Protein AF-A0A4Q5XBB9-F1 (afdb_monomer)

Radius of gyration: 24.34 Å; Cα contacts (8 Å, |Δi|>4): 345; chains: 1; bounding box: 49×53×83 Å

pLDDT: mean 76.04, std 24.89, range [29.22, 98.56]

Structure (mmCIF, N/CA/C/O backbone):
data_AF-A0A4Q5XBB9-F1
#
_entry.id   AF-A0A4Q5XBB9-F1
#
loop_
_atom_site.group_PDB
_atom_site.id
_atom_site.type_symbol
_atom_site.label_atom_id
_atom_site.label_alt_id
_atom_site.label_comp_id
_atom_site.label_asym_id
_atom_site.label_entity_id
_atom_site.label_seq_id
_atom_site.pdbx_PDB_ins_code
_atom_site.Cartn_x
_atom_site.Cartn_y
_atom_site.Cartn_z
_atom_site.occupancy
_atom_site.B_iso_or_equiv
_atom_site.auth_seq_id
_atom_site.auth_comp_id
_atom_site.auth_asym_id
_atom_site.auth_atom_id
_atom_site.pdbx_PDB_model_num
ATOM 1 N N . MET A 1 1 ? -7.269 12.226 8.457 1.00 96.19 1 MET A N 1
ATOM 2 C CA . MET A 1 1 ? -5.810 12.152 8.236 1.00 96.19 1 MET A CA 1
ATOM 3 C C . MET A 1 1 ? -5.435 10.730 7.855 1.00 96.19 1 MET A C 1
ATOM 5 O O . MET A 1 1 ? -6.040 9.810 8.396 1.00 96.19 1 MET A O 1
ATOM 9 N N . ILE A 1 2 ? -4.508 10.554 6.920 1.00 96.94 2 ILE A N 1
ATOM 10 C CA . ILE A 1 2 ? -4.026 9.258 6.429 1.00 96.94 2 ILE A CA 1
ATOM 11 C C . ILE A 1 2 ? -2.555 9.124 6.816 1.00 96.94 2 ILE A C 1
ATOM 13 O O . ILE A 1 2 ? -1.775 10.044 6.578 1.00 96.94 2 ILE A O 1
ATOM 17 N N . LEU A 1 3 ? -2.181 7.986 7.392 1.00 96.69 3 LEU A N 1
ATOM 18 C CA . LEU A 1 3 ? -0.783 7.649 7.631 1.00 96.69 3 LEU A CA 1
ATOM 19 C C . LEU A 1 3 ? -0.225 6.935 6.399 1.00 96.69 3 LEU A C 1
ATOM 21 O O . LEU A 1 3 ? -0.710 5.861 6.058 1.00 96.69 3 LEU A O 1
ATOM 25 N N . LEU A 1 4 ? 0.782 7.500 5.744 1.00 95.31 4 LEU A N 1
ATOM 26 C CA . LEU A 1 4 ? 1.492 6.864 4.638 1.00 95.31 4 LEU A CA 1
ATOM 27 C C . LEU A 1 4 ? 2.784 6.243 5.167 1.00 95.31 4 LEU A C 1
ATOM 29 O O . LEU A 1 4 ? 3.626 6.940 5.721 1.00 95.31 4 LEU A O 1
ATOM 33 N N . THR A 1 5 ? 2.955 4.935 4.994 1.00 91.50 5 THR A N 1
ATOM 34 C CA . THR A 1 5 ? 4.189 4.236 5.367 1.00 91.50 5 THR A CA 1
ATOM 35 C C . THR A 1 5 ? 4.913 3.824 4.090 1.00 91.50 5 THR A C 1
ATOM 37 O O . THR A 1 5 ? 4.856 2.666 3.667 1.00 91.50 5 THR A O 1
ATOM 40 N N . SER A 1 6 ? 5.545 4.797 3.442 1.00 82.50 6 SER A N 1
ATOM 41 C CA . SER A 1 6 ? 6.407 4.568 2.286 1.00 82.50 6 SER A CA 1
ATOM 42 C C . SER A 1 6 ? 7.796 5.104 2.572 1.00 82.50 6 SER A C 1
ATOM 44 O O . SER A 1 6 ? 7.946 6.117 3.240 1.00 82.50 6 SER A O 1
ATOM 46 N N . THR A 1 7 ? 8.816 4.399 2.084 1.00 77.25 7 THR A N 1
ATOM 47 C CA . THR A 1 7 ? 10.204 4.895 2.110 1.00 77.25 7 THR A CA 1
ATOM 48 C C . THR A 1 7 ? 10.796 5.012 0.701 1.00 77.25 7 THR A C 1
ATOM 50 O O . THR A 1 7 ? 11.994 5.232 0.523 1.00 77.25 7 THR A O 1
ATOM 53 N N . GLY A 1 8 ? 9.959 4.838 -0.329 1.00 77.38 8 GLY A N 1
ATOM 54 C CA . GLY A 1 8 ? 10.349 4.898 -1.733 1.00 77.38 8 GLY A CA 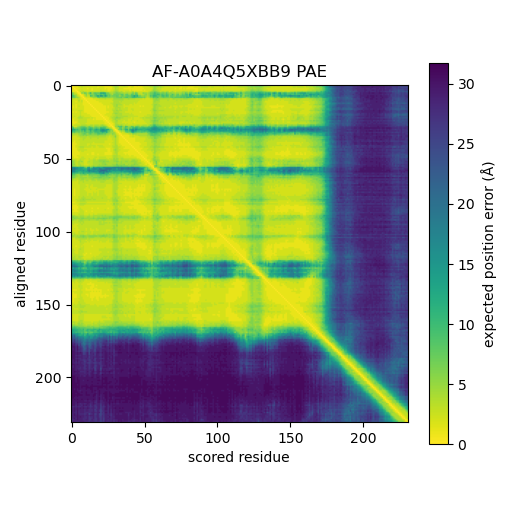1
ATOM 55 C C . GLY A 1 8 ? 10.135 6.280 -2.332 1.00 77.38 8 GLY A C 1
ATOM 56 O O . GLY A 1 8 ? 9.001 6.732 -2.409 1.00 77.38 8 GLY A O 1
ATOM 57 N N . ARG A 1 9 ? 11.189 6.922 -2.852 1.00 81.50 9 ARG A N 1
ATOM 58 C CA . ARG A 1 9 ? 11.126 8.312 -3.349 1.00 81.50 9 ARG A CA 1
ATOM 59 C C . ARG A 1 9 ? 10.009 8.569 -4.369 1.00 81.50 9 ARG A C 1
ATOM 61 O O . ARG A 1 9 ? 9.352 9.599 -4.287 1.00 81.50 9 ARG A O 1
ATOM 68 N N . HIS A 1 10 ? 9.830 7.686 -5.352 1.00 88.56 10 HIS A N 1
ATOM 69 C CA . HIS A 1 10 ? 8.831 7.879 -6.413 1.00 88.56 10 HIS A CA 1
ATOM 70 C C . HIS A 1 10 ? 7.425 7.517 -5.936 1.00 88.56 10 HIS A C 1
ATOM 72 O O . HIS A 1 10 ? 6.492 8.288 -6.132 1.00 88.56 10 HIS A O 1
ATOM 78 N N . LEU A 1 11 ? 7.297 6.376 -5.260 1.00 89.75 11 LEU A N 1
ATOM 79 C CA . LEU A 1 11 ? 6.030 5.871 -4.749 1.00 89.75 11 LEU A CA 1
ATOM 80 C C . LEU A 1 11 ? 5.440 6.765 -3.652 1.00 89.75 11 LEU A C 1
ATOM 82 O O . LEU A 1 11 ? 4.267 7.115 -3.708 1.00 89.75 11 LEU A O 1
ATOM 86 N N . GLU A 1 12 ? 6.257 7.148 -2.668 1.00 91.62 12 GLU A N 1
ATOM 87 C CA . GLU A 1 12 ? 5.874 8.077 -1.602 1.00 91.62 12 GLU A CA 1
ATOM 88 C C . GLU A 1 12 ? 5.405 9.399 -2.194 1.00 91.62 12 GLU A C 1
ATOM 90 O O . GLU A 1 12 ? 4.305 9.840 -1.891 1.00 91.62 12 GLU A O 1
ATOM 95 N N . ARG A 1 13 ? 6.193 9.981 -3.104 1.00 92.69 13 ARG A N 1
ATOM 96 C CA . ARG A 1 13 ? 5.853 11.245 -3.755 1.00 92.69 13 ARG A CA 1
ATOM 97 C C . ARG A 1 13 ? 4.546 11.160 -4.540 1.00 92.69 13 ARG A C 1
ATOM 99 O O . ARG A 1 13 ? 3.712 12.045 -4.409 1.00 92.69 13 ARG A O 1
ATOM 106 N N . ALA A 1 14 ? 4.355 10.105 -5.331 1.00 93.06 14 ALA A N 1
ATOM 107 C CA . ALA A 1 14 ? 3.131 9.906 -6.102 1.00 93.06 14 ALA A CA 1
ATOM 108 C C . ALA A 1 14 ? 1.886 9.811 -5.205 1.00 93.06 14 ALA A C 1
ATOM 110 O O . ALA A 1 14 ? 0.842 10.382 -5.524 1.00 93.06 14 ALA A O 1
ATOM 111 N N . LEU A 1 15 ? 2.000 9.100 -4.080 1.00 95.00 15 LEU A N 1
ATOM 112 C CA . LEU A 1 15 ? 0.916 8.949 -3.114 1.00 95.00 15 LEU A CA 1
ATOM 113 C C . LEU A 1 15 ? 0.665 10.241 -2.336 1.00 95.00 15 LEU A C 1
ATOM 115 O O . LEU A 1 15 ? -0.483 10.655 -2.229 1.00 95.00 15 LEU A O 1
ATOM 119 N N . ASP A 1 16 ? 1.710 10.892 -1.831 1.00 95.06 16 ASP A N 1
ATOM 120 C CA . ASP A 1 16 ? 1.607 12.136 -1.066 1.00 95.06 16 ASP A CA 1
ATOM 121 C C . ASP A 1 16 ? 1.022 13.275 -1.914 1.00 95.06 16 ASP A C 1
ATOM 123 O O . ASP A 1 16 ? 0.033 13.894 -1.517 1.00 95.06 16 ASP A O 1
ATOM 127 N N . GLU A 1 17 ? 1.545 13.488 -3.129 1.00 94.62 17 GLU A N 1
ATOM 128 C CA . GLU A 1 17 ? 1.029 14.498 -4.061 1.00 94.62 17 GLU A CA 1
ATOM 129 C C . GLU A 1 17 ? -0.403 14.172 -4.507 1.00 94.62 17 GLU A C 1
ATOM 131 O O . GLU A 1 17 ? -1.249 15.066 -4.553 1.00 94.62 17 GLU A O 1
ATOM 136 N N . GLY A 1 18 ? -0.692 12.906 -4.831 1.00 95.12 18 GLY A N 1
ATOM 137 C CA . GLY A 1 18 ? -2.014 12.480 -5.291 1.00 95.12 18 GLY A CA 1
ATOM 138 C C . GLY A 1 18 ? -3.095 12.606 -4.217 1.00 95.12 18 GLY A C 1
ATOM 139 O O . GLY A 1 18 ? -4.162 13.152 -4.478 1.00 95.12 18 GLY A O 1
ATOM 140 N N . LEU A 1 19 ? -2.809 12.163 -2.991 1.00 95.56 19 LEU A N 1
ATOM 141 C CA . LEU A 1 19 ? -3.736 12.266 -1.862 1.00 95.56 19 LEU A CA 1
ATOM 142 C C . LEU A 1 19 ? -3.933 13.722 -1.419 1.00 95.56 19 LEU A C 1
ATOM 144 O O . LEU A 1 19 ? -5.064 14.134 -1.159 1.00 95.56 19 LEU A O 1
ATOM 148 N N . SER A 1 20 ? -2.856 14.511 -1.369 1.00 95.12 20 SER A N 1
ATOM 149 C CA . SER A 1 20 ? -2.926 15.924 -0.978 1.00 95.12 20 SER A CA 1
ATOM 150 C C . SER A 1 20 ? -3.714 16.765 -1.982 1.00 95.12 20 SER A C 1
ATOM 152 O O . SER A 1 20 ? -4.472 17.646 -1.576 1.00 95.12 20 SER A O 1
ATOM 154 N N . ARG A 1 21 ? -3.588 16.475 -3.286 1.00 96.12 21 ARG A N 1
ATOM 155 C CA . ARG A 1 21 ? -4.366 17.138 -4.348 1.00 96.12 21 ARG A CA 1
ATOM 156 C C . ARG A 1 21 ? -5.874 16.971 -4.154 1.00 96.12 21 ARG A C 1
ATOM 158 O O . ARG A 1 21 ? -6.622 17.908 -4.400 1.00 96.12 21 ARG A O 1
ATOM 165 N N . GLU A 1 22 ? -6.291 15.821 -3.638 1.00 95.69 22 GLU A N 1
ATOM 166 C CA . GLU A 1 22 ? -7.692 15.481 -3.352 1.00 95.69 22 GLU A CA 1
ATOM 167 C C . GLU A 1 22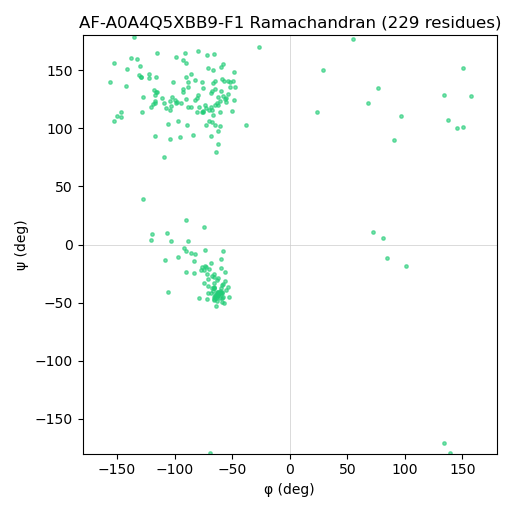 ? -8.112 15.873 -1.920 1.00 95.69 22 GLU A C 1
ATOM 169 O O . GLU A 1 22 ? -9.059 15.333 -1.343 1.00 95.69 22 GLU A O 1
ATOM 174 N N . GLY A 1 23 ? -7.376 16.806 -1.305 1.00 95.88 23 GLY A N 1
ATOM 175 C CA . GLY A 1 23 ? -7.697 17.383 0.000 1.00 95.88 23 GLY A CA 1
ATOM 176 C C . GLY A 1 23 ? -7.480 16.442 1.187 1.00 95.88 23 GLY A C 1
ATOM 177 O O . GLY A 1 23 ? -7.907 16.754 2.303 1.00 95.88 23 GLY A O 1
ATOM 178 N N . GLN A 1 24 ? -6.825 15.293 0.997 1.00 96.56 24 GLN A N 1
ATOM 179 C CA . GLN A 1 24 ? -6.508 14.400 2.105 1.00 96.56 24 GLN A CA 1
ATOM 180 C C . GLN A 1 24 ? -5.271 14.902 2.854 1.00 96.56 24 GLN A C 1
ATOM 182 O O . GLN A 1 24 ? -4.212 15.115 2.279 1.00 96.56 24 GLN A O 1
ATOM 187 N N . SER A 1 25 ? -5.378 15.031 4.176 1.00 95.25 25 SER A N 1
ATOM 188 C CA . SER A 1 25 ? -4.211 15.290 5.026 1.00 95.25 25 SER A CA 1
ATOM 189 C C . SER A 1 25 ? -3.393 14.007 5.193 1.00 95.25 25 SER A C 1
ATOM 191 O O . SER A 1 25 ? -3.880 13.052 5.813 1.00 95.25 25 SER A O 1
ATOM 193 N N . VAL A 1 26 ? -2.174 13.999 4.650 1.00 95.38 26 VAL A N 1
ATOM 194 C CA . VAL A 1 26 ? -1.220 12.882 4.707 1.00 95.38 26 VAL A CA 1
ATOM 195 C C . VAL A 1 26 ? -0.155 13.140 5.773 1.00 95.38 26 VAL A C 1
ATOM 197 O O . VAL A 1 26 ? 0.328 14.257 5.947 1.00 95.38 26 VAL A O 1
ATOM 200 N N . ARG A 1 27 ? 0.209 12.090 6.508 1.00 94.31 27 ARG A N 1
ATOM 201 C CA . ARG A 1 27 ? 1.342 12.060 7.435 1.00 94.31 27 ARG A CA 1
ATOM 202 C C . ARG A 1 27 ? 2.297 10.961 6.974 1.00 94.31 27 ARG A C 1
ATOM 204 O O . ARG A 1 27 ? 1.899 9.802 6.981 1.00 94.31 27 ARG A O 1
ATOM 211 N N . SER A 1 28 ? 3.532 11.310 6.616 1.00 88.31 28 SER A N 1
ATOM 212 C CA . SER A 1 28 ? 4.576 10.350 6.215 1.00 88.31 28 SER A CA 1
ATOM 213 C C . SER A 1 28 ? 5.752 10.402 7.201 1.00 88.31 28 SER A C 1
ATOM 215 O O . SER A 1 28 ? 6.603 11.288 7.101 1.00 88.31 28 SER A O 1
ATOM 217 N N . PRO A 1 29 ? 5.788 9.548 8.242 1.00 81.94 29 PRO A N 1
ATOM 218 C CA . PRO A 1 29 ? 6.944 9.469 9.125 1.00 81.94 29 PRO A CA 1
ATOM 219 C C . PRO A 1 29 ? 8.096 8.722 8.440 1.00 81.94 29 PRO A C 1
ATOM 221 O O . PRO A 1 29 ? 7.919 7.628 7.915 1.00 81.94 29 PRO A O 1
ATOM 224 N N . PHE A 1 30 ? 9.314 9.253 8.541 1.00 65.94 30 PHE A N 1
ATOM 225 C CA . PHE A 1 30 ? 10.526 8.654 7.958 1.00 65.94 30 PHE A CA 1
ATOM 226 C C . PHE A 1 30 ? 11.068 7.419 8.708 1.00 65.94 30 PHE A C 1
ATOM 228 O O . PHE A 1 30 ? 12.225 7.040 8.529 1.00 65.94 30 PHE A O 1
ATOM 235 N N . THR A 1 31 ? 10.292 6.800 9.599 1.00 70.31 31 THR A N 1
ATOM 236 C CA . THR A 1 31 ? 10.849 5.944 10.653 1.00 70.31 31 THR A CA 1
ATOM 237 C C . THR A 1 31 ? 10.431 4.481 10.555 1.00 70.31 31 THR A C 1
ATOM 239 O O . THR A 1 31 ? 9.282 4.173 10.247 1.00 70.31 31 THR A O 1
ATOM 242 N N . SER A 1 32 ? 11.340 3.567 10.905 1.00 67.81 32 SER A N 1
ATOM 243 C CA . SER A 1 32 ? 11.137 2.115 10.808 1.00 67.81 32 SER A CA 1
ATOM 244 C C . SER A 1 32 ? 10.832 1.408 12.137 1.00 67.81 32 SER A C 1
ATOM 246 O O . SER A 1 32 ? 10.771 0.177 12.157 1.00 67.81 32 SER A O 1
ATOM 248 N N . SER A 1 33 ? 10.700 2.124 13.263 1.00 83.31 33 SER A N 1
ATOM 249 C CA . SER A 1 33 ? 10.409 1.478 14.552 1.00 83.31 33 SER A CA 1
ATOM 250 C C . SER A 1 33 ? 8.906 1.260 14.768 1.00 83.31 33 SER A C 1
ATOM 252 O O . SER A 1 33 ? 8.071 2.071 14.366 1.00 83.31 33 SER A O 1
ATOM 254 N N . SER A 1 34 ? 8.546 0.164 15.450 1.00 83.62 34 SER A N 1
ATOM 255 C CA . SER A 1 34 ? 7.143 -0.153 15.766 1.00 83.62 34 SER A CA 1
ATOM 256 C C . SER A 1 34 ? 6.471 0.934 16.611 1.00 83.62 34 SER A C 1
ATOM 258 O O . SER A 1 34 ? 5.288 1.208 16.436 1.00 83.62 34 SER A O 1
ATOM 260 N N . LEU A 1 35 ? 7.216 1.525 17.555 1.00 88.62 35 LEU A N 1
ATOM 261 C CA . LEU A 1 35 ? 6.684 2.512 18.493 1.00 88.62 35 LEU A CA 1
ATOM 262 C C . LEU A 1 35 ? 6.375 3.834 17.788 1.00 88.62 35 LEU A C 1
ATOM 264 O O . LEU A 1 35 ? 5.325 4.420 18.026 1.00 88.62 35 LEU A O 1
ATOM 268 N N . GLU A 1 36 ? 7.253 4.283 16.893 1.00 89.56 36 GLU A N 1
ATOM 269 C CA . GLU A 1 36 ? 7.009 5.499 16.114 1.00 89.56 36 GLU A CA 1
ATOM 270 C C . GLU A 1 36 ? 5.822 5.322 15.169 1.00 89.56 36 GLU A C 1
ATOM 272 O O . GLU A 1 36 ? 5.014 6.238 15.045 1.00 89.56 36 GLU A O 1
ATOM 277 N N . LEU A 1 37 ? 5.658 4.136 14.571 1.00 92.00 37 LEU A N 1
ATOM 278 C CA . LEU A 1 37 ? 4.499 3.847 13.730 1.00 92.00 37 LEU A CA 1
ATOM 279 C C . LEU A 1 37 ? 3.183 3.903 14.525 1.00 92.00 37 LEU A C 1
ATOM 281 O O . LEU A 1 37 ? 2.213 4.502 14.063 1.00 92.00 37 LEU A O 1
ATOM 285 N N . LEU A 1 38 ? 3.166 3.337 15.738 1.00 93.19 38 LEU A N 1
ATOM 286 C CA . LEU A 1 38 ? 2.028 3.423 16.661 1.00 93.19 38 LEU A CA 1
ATOM 287 C C . LEU A 1 38 ? 1.688 4.878 17.006 1.00 93.19 38 LEU A C 1
ATOM 289 O O . LEU A 1 38 ? 0.534 5.285 16.898 1.00 93.19 38 LEU A O 1
ATOM 293 N N . VAL A 1 39 ? 2.690 5.676 17.385 1.00 94.31 39 VAL A N 1
ATOM 294 C CA . VAL A 1 39 ? 2.504 7.099 17.714 1.00 94.31 39 VAL A CA 1
ATOM 295 C C . VAL A 1 39 ? 2.019 7.882 16.492 1.00 94.31 39 VAL A C 1
ATOM 297 O O . VAL A 1 39 ? 1.115 8.710 16.604 1.00 94.31 39 VAL A O 1
ATOM 300 N N . ALA A 1 40 ? 2.564 7.595 15.310 1.00 94.38 40 ALA A N 1
ATOM 301 C CA . ALA A 1 40 ? 2.177 8.252 14.070 1.00 94.38 40 ALA A CA 1
ATOM 302 C C . ALA A 1 40 ? 0.748 7.902 13.628 1.00 94.38 40 ALA A C 1
ATOM 304 O O . ALA A 1 40 ? 0.105 8.734 12.987 1.00 94.38 40 ALA A O 1
ATOM 305 N N . ALA A 1 41 ? 0.227 6.728 13.994 1.00 96.50 41 ALA A N 1
ATOM 306 C CA . ALA A 1 41 ? -1.148 6.324 13.701 1.00 96.50 41 ALA A CA 1
ATOM 307 C C . ALA A 1 41 ? -2.200 7.069 14.542 1.00 96.50 41 ALA A C 1
ATOM 309 O O . ALA A 1 41 ? -3.356 7.157 14.129 1.00 96.50 41 ALA A O 1
ATOM 310 N N . ILE A 1 42 ? -1.822 7.675 15.675 1.00 96.12 42 ILE A N 1
ATOM 311 C CA . ILE A 1 42 ? -2.759 8.425 16.523 1.00 96.12 42 ILE A CA 1
ATOM 312 C C . ILE A 1 42 ? -3.375 9.595 15.738 1.00 96.12 42 ILE A C 1
ATOM 314 O O . ILE A 1 42 ? -2.671 10.466 15.211 1.00 96.12 42 ILE A O 1
ATOM 318 N N . GLY A 1 43 ? -4.711 9.613 15.682 1.00 96.25 43 GLY A N 1
ATOM 319 C CA . GLY A 1 43 ? -5.502 10.610 14.952 1.00 96.25 43 GLY A CA 1
ATOM 320 C C . GLY A 1 43 ? -5.629 10.350 13.445 1.00 96.25 43 GLY A C 1
ATOM 321 O O . GLY A 1 43 ? -6.183 11.186 12.726 1.00 96.25 43 GLY A O 1
ATOM 322 N N . CYS A 1 44 ? -5.126 9.217 12.94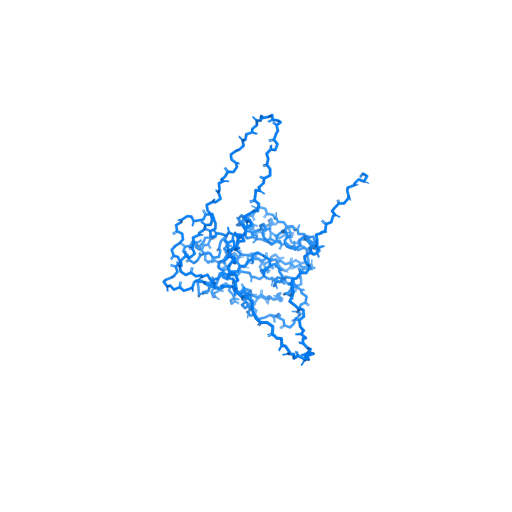9 1.00 97.62 44 CYS A N 1
ATOM 323 C CA . CYS A 1 44 ? -5.311 8.799 11.562 1.00 97.62 44 CYS A CA 1
ATOM 324 C C . CYS A 1 44 ? -6.572 7.939 11.418 1.00 97.62 44 CYS A C 1
ATOM 326 O O . CYS A 1 44 ? -6.885 7.144 12.295 1.00 97.62 44 CYS A O 1
ATOM 328 N N . ARG A 1 45 ? -7.276 8.090 10.288 1.00 97.75 45 ARG A N 1
ATOM 329 C CA . ARG A 1 45 ? -8.461 7.279 9.942 1.00 97.75 45 ARG A CA 1
ATOM 330 C C . ARG A 1 45 ? -8.110 6.012 9.166 1.00 97.75 45 ARG A C 1
ATOM 332 O O . ARG A 1 45 ? -8.880 5.062 9.129 1.00 97.75 45 ARG A O 1
ATOM 339 N N . ALA A 1 46 ? -6.962 6.027 8.497 1.00 98.12 46 ALA A N 1
ATOM 340 C CA . ALA A 1 46 ? -6.493 4.942 7.655 1.00 98.12 46 ALA A CA 1
ATOM 341 C C . ALA A 1 46 ? -4.964 4.929 7.596 1.00 98.12 46 ALA A C 1
ATOM 343 O O . ALA A 1 46 ? -4.322 5.973 7.770 1.00 98.12 46 ALA A O 1
ATOM 344 N N . ILE A 1 47 ? -4.408 3.756 7.301 1.00 97.62 47 ILE A N 1
ATOM 345 C CA . ILE A 1 47 ? -2.980 3.552 7.046 1.00 97.62 47 ILE A CA 1
ATOM 346 C C . ILE A 1 47 ? -2.809 3.062 5.608 1.00 97.62 47 ILE A C 1
ATOM 348 O O . ILE A 1 47 ? -3.378 2.043 5.230 1.00 97.62 47 ILE A O 1
ATOM 352 N N . VAL A 1 48 ? -2.014 3.769 4.812 1.00 97.50 48 VAL A N 1
ATOM 353 C CA . VAL A 1 48 ? -1.563 3.332 3.488 1.00 97.50 48 VAL A CA 1
ATOM 354 C C . VAL A 1 48 ? -0.178 2.721 3.650 1.00 97.50 48 VAL A C 1
ATOM 356 O O . VAL A 1 48 ? 0.805 3.424 3.880 1.00 97.50 48 VAL A O 1
ATOM 359 N N . TYR A 1 49 ? -0.115 1.398 3.556 1.00 95.69 49 TYR A N 1
ATOM 360 C CA . TYR A 1 49 ? 1.099 0.611 3.706 1.00 95.69 49 TYR A CA 1
ATOM 361 C C . TYR A 1 49 ? 1.699 0.270 2.348 1.00 95.69 49 TYR A C 1
ATOM 363 O O . TYR A 1 49 ? 1.037 -0.381 1.553 1.00 95.69 49 TYR A O 1
ATOM 371 N N . THR A 1 50 ? 2.953 0.636 2.077 1.00 93.94 50 THR A N 1
ATOM 372 C CA . THR A 1 50 ? 3.665 0.155 0.882 1.00 93.94 50 THR A CA 1
ATOM 373 C C . THR A 1 50 ? 4.660 -0.933 1.268 1.00 93.94 50 THR A C 1
ATOM 375 O O . THR A 1 50 ? 5.589 -0.686 2.039 1.00 93.94 50 THR A O 1
ATOM 378 N N . ALA A 1 51 ? 4.491 -2.138 0.726 1.00 90.94 51 ALA A N 1
ATOM 379 C CA . ALA A 1 51 ? 5.312 -3.292 1.090 1.00 90.94 51 ALA A CA 1
ATOM 380 C C . ALA A 1 51 ? 6.753 -3.227 0.563 1.00 90.94 51 ALA A C 1
ATOM 382 O O . ALA A 1 51 ? 7.666 -3.824 1.143 1.00 90.94 51 ALA A O 1
ATOM 383 N N . ALA A 1 52 ? 6.956 -2.485 -0.524 1.00 89.50 52 ALA A N 1
ATOM 384 C CA . ALA A 1 52 ? 8.241 -2.280 -1.168 1.00 89.50 52 ALA A CA 1
ATOM 385 C C . ALA A 1 52 ? 8.495 -0.787 -1.403 1.00 89.50 52 ALA A C 1
ATOM 387 O O . ALA A 1 52 ? 7.560 -0.007 -1.580 1.00 89.50 52 ALA A O 1
ATOM 388 N N . ASN A 1 53 ? 9.771 -0.406 -1.455 1.00 87.38 53 ASN A N 1
ATOM 389 C CA . ASN A 1 53 ? 10.188 0.958 -1.796 1.00 87.38 53 ASN A CA 1
ATOM 390 C C . ASN A 1 53 ? 10.078 1.223 -3.294 1.00 87.38 53 ASN A C 1
ATOM 392 O O . ASN A 1 53 ? 10.065 2.374 -3.724 1.00 87.38 53 ASN A O 1
ATOM 396 N N . THR A 1 54 ? 10.032 0.146 -4.073 1.00 87.81 54 THR A N 1
ATOM 397 C CA . THR A 1 54 ? 9.765 0.189 -5.496 1.00 87.81 54 THR A CA 1
ATOM 398 C C . THR A 1 54 ? 8.886 -0.974 -5.929 1.00 87.81 54 THR A C 1
ATOM 400 O O . THR A 1 54 ? 8.937 -2.052 -5.334 1.00 87.81 54 THR A O 1
ATOM 403 N N . MET A 1 55 ? 8.097 -0.763 -6.980 1.00 88.94 55 MET A N 1
ATOM 404 C CA . MET A 1 55 ? 7.256 -1.798 -7.584 1.00 88.94 55 MET A CA 1
ATOM 405 C C . MET A 1 55 ? 7.991 -2.602 -8.674 1.00 88.94 55 MET A C 1
ATOM 407 O O . MET A 1 55 ? 7.420 -3.506 -9.286 1.00 88.94 55 MET A O 1
ATOM 411 N N . LEU A 1 56 ? 9.280 -2.327 -8.899 1.00 84.75 56 LEU A N 1
ATOM 412 C CA . LEU A 1 56 ? 10.121 -3.032 -9.863 1.00 84.75 56 LEU A CA 1
ATOM 413 C C . LEU A 1 56 ? 10.478 -4.450 -9.389 1.00 84.75 56 LEU A C 1
ATOM 415 O O . LEU A 1 56 ? 11.211 -4.644 -8.419 1.00 84.75 56 LEU A O 1
ATOM 419 N N . ALA A 1 57 ? 10.033 -5.458 -10.147 1.00 62.28 57 ALA A N 1
ATOM 420 C CA . ALA A 1 57 ? 10.166 -6.884 -9.818 1.00 62.28 57 ALA A CA 1
ATOM 421 C C . ALA A 1 57 ? 11.618 -7.402 -9.638 1.00 62.28 57 ALA A C 1
ATOM 423 O O . ALA A 1 57 ? 11.811 -8.497 -9.116 1.00 62.28 57 ALA A O 1
ATOM 424 N N . GLY A 1 58 ? 12.643 -6.634 -10.031 1.00 58.31 58 GLY A N 1
ATOM 425 C CA . GLY A 1 58 ? 14.068 -6.960 -9.837 1.00 58.31 58 GLY A CA 1
ATOM 426 C C . GLY A 1 58 ? 14.726 -6.302 -8.616 1.00 58.31 58 GLY A C 1
ATOM 427 O O . GLY A 1 58 ? 15.832 -6.682 -8.236 1.00 58.31 58 GLY A O 1
ATOM 428 N N . HIS A 1 59 ? 14.043 -5.349 -7.979 1.00 64.69 59 HIS A N 1
ATOM 429 C CA . HIS A 1 59 ? 14.564 -4.528 -6.885 1.00 64.69 59 HIS A CA 1
ATOM 430 C C . HIS A 1 59 ? 13.634 -4.561 -5.671 1.00 64.69 59 HIS A C 1
ATOM 432 O O . HIS A 1 59 ? 13.457 -3.547 -4.999 1.00 64.69 59 HIS A O 1
ATOM 438 N N . LEU A 1 60 ? 13.065 -5.740 -5.375 1.00 64.50 60 LEU A N 1
ATOM 439 C CA . LEU A 1 60 ? 12.167 -5.979 -4.239 1.00 64.50 60 LEU A CA 1
ATOM 440 C C . LEU A 1 60 ? 12.904 -5.768 -2.911 1.00 64.50 60 LEU A C 1
ATOM 442 O O . LEU A 1 60 ? 13.397 -6.689 -2.253 1.00 64.50 60 LEU A O 1
ATOM 446 N N . THR A 1 61 ? 13.020 -4.497 -2.562 1.00 71.19 61 THR A N 1
ATOM 447 C CA . THR A 1 61 ? 13.628 -3.978 -1.358 1.00 71.19 61 THR A CA 1
ATOM 448 C C . THR A 1 61 ? 12.611 -3.043 -0.698 1.00 71.19 61 THR A C 1
ATOM 450 O O . THR A 1 61 ? 12.071 -2.153 -1.353 1.00 71.19 61 THR A O 1
ATOM 453 N N . PRO A 1 62 ? 12.310 -3.253 0.588 1.00 79.38 62 PRO A N 1
ATOM 454 C CA . PRO A 1 62 ? 12.767 -4.379 1.394 1.00 79.38 62 PRO A CA 1
ATOM 455 C C . PRO A 1 62 ? 12.091 -5.704 0.978 1.00 79.38 62 PRO A C 1
ATOM 457 O O . PRO A 1 62 ? 10.961 -5.717 0.500 1.00 79.38 62 PRO A O 1
ATOM 460 N N . ARG A 1 63 ? 12.772 -6.839 1.192 1.00 86.38 63 ARG A N 1
ATOM 461 C CA . ARG A 1 63 ? 12.193 -8.176 0.950 1.00 86.38 63 ARG A CA 1
ATOM 462 C C . ARG A 1 63 ? 10.940 -8.400 1.803 1.00 86.38 63 ARG A C 1
ATOM 464 O O . ARG A 1 63 ? 10.893 -7.823 2.895 1.00 86.38 63 ARG A O 1
ATOM 471 N N . PRO A 1 64 ? 9.986 -9.248 1.378 1.00 87.94 64 PRO A N 1
ATOM 472 C CA . PRO A 1 64 ? 8.807 -9.599 2.169 1.00 87.94 64 PRO A CA 1
ATOM 473 C C . PRO A 1 64 ? 9.152 -9.965 3.625 1.00 87.94 64 PRO A C 1
ATOM 475 O O . PRO A 1 64 ? 10.128 -10.670 3.883 1.00 87.94 64 PRO A O 1
ATOM 478 N N . SER A 1 65 ? 8.388 -9.448 4.585 1.00 91.75 65 SER A N 1
ATOM 479 C CA . SER A 1 65 ? 8.590 -9.607 6.022 1.00 91.75 65 SER A CA 1
ATOM 480 C C . SER A 1 65 ? 7.263 -9.554 6.777 1.00 91.75 65 SER A C 1
ATOM 482 O O . SER A 1 65 ? 6.671 -8.492 6.981 1.00 91.75 65 SER A O 1
ATOM 484 N N . ALA A 1 66 ? 6.858 -10.706 7.314 1.00 93.00 66 ALA A N 1
ATOM 485 C CA . ALA A 1 66 ? 5.700 -10.819 8.198 1.00 93.00 66 ALA A CA 1
ATOM 486 C C . ALA A 1 66 ? 5.798 -9.898 9.428 1.00 93.00 66 ALA A C 1
ATOM 488 O O . ALA A 1 66 ? 4.783 -9.408 9.919 1.00 93.00 66 ALA A O 1
ATOM 489 N N . THR A 1 67 ? 7.012 -9.635 9.923 1.00 92.88 67 THR A N 1
ATOM 490 C CA . THR A 1 67 ? 7.236 -8.737 11.063 1.00 92.88 67 THR A CA 1
ATOM 491 C C . THR A 1 67 ? 6.776 -7.316 10.754 1.00 92.88 67 THR A C 1
ATOM 493 O O . THR A 1 67 ? 6.122 -6.710 11.597 1.00 92.88 67 THR A O 1
ATOM 496 N N . ARG A 1 68 ? 7.042 -6.802 9.544 1.00 91.62 68 ARG A N 1
ATOM 497 C CA . ARG A 1 68 ? 6.583 -5.460 9.149 1.00 91.62 68 ARG A CA 1
ATOM 498 C C . ARG A 1 68 ? 5.067 -5.383 9.075 1.00 91.62 68 ARG A C 1
ATOM 500 O O . ARG A 1 68 ? 4.481 -4.460 9.625 1.00 9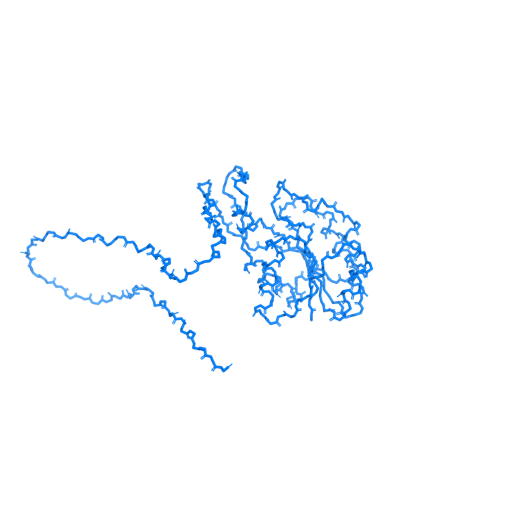1.62 68 ARG A O 1
ATOM 507 N N . VAL A 1 69 ? 4.429 -6.382 8.467 1.00 94.69 69 VAL A N 1
ATOM 508 C CA . VAL A 1 69 ? 2.962 -6.432 8.399 1.00 94.69 69 VAL A CA 1
ATOM 509 C C . VAL A 1 69 ? 2.357 -6.464 9.799 1.00 94.69 69 VAL A C 1
ATOM 511 O O . VAL A 1 69 ? 1.424 -5.721 10.079 1.00 94.69 69 VAL A O 1
ATOM 514 N N . ARG A 1 70 ? 2.927 -7.243 10.727 1.00 95.00 70 ARG A N 1
ATOM 515 C CA . ARG A 1 70 ? 2.483 -7.246 12.130 1.00 95.00 70 ARG A CA 1
ATOM 516 C C . ARG A 1 70 ? 2.630 -5.875 12.790 1.00 95.00 70 ARG A C 1
ATOM 518 O O . ARG A 1 70 ? 1.736 -5.482 13.524 1.00 95.00 70 ARG A O 1
ATOM 525 N N . GLN A 1 71 ? 3.711 -5.139 12.529 1.00 94.44 71 GLN A N 1
ATOM 526 C CA . GLN A 1 71 ? 3.873 -3.771 13.042 1.00 94.44 71 GLN A CA 1
ATOM 527 C C . GLN A 1 71 ? 2.791 -2.830 12.499 1.00 94.44 71 GLN A C 1
ATOM 529 O O . GLN A 1 71 ? 2.226 -2.054 13.266 1.00 94.44 71 GLN A O 1
ATOM 534 N N . VAL A 1 72 ? 2.463 -2.933 11.209 1.00 95.38 72 VAL A N 1
ATOM 535 C CA . VAL A 1 72 ? 1.377 -2.162 10.583 1.00 95.38 72 VAL A CA 1
ATOM 536 C C . VAL A 1 72 ? 0.028 -2.515 11.198 1.00 95.38 72 VAL A C 1
ATOM 538 O O . VAL A 1 72 ? -0.728 -1.616 11.545 1.00 95.38 72 VAL A O 1
ATOM 541 N N . LEU A 1 73 ? -0.262 -3.802 11.399 1.00 96.00 73 LEU A N 1
ATOM 542 C CA . LEU A 1 73 ? -1.506 -4.250 12.029 1.00 96.00 73 LEU A CA 1
ATOM 543 C C . LEU A 1 73 ? -1.605 -3.812 13.498 1.00 96.00 73 LEU A C 1
ATOM 545 O O . LEU A 1 73 ? -2.678 -3.417 13.943 1.00 96.00 73 LEU A O 1
ATOM 549 N N . LEU A 1 74 ? -0.491 -3.808 14.237 1.00 95.69 74 LEU A N 1
ATOM 550 C CA . LEU A 1 74 ? -0.443 -3.244 15.589 1.00 95.69 74 LEU A CA 1
ATOM 551 C C . LEU A 1 74 ? -0.752 -1.743 15.578 1.00 95.69 74 LEU A C 1
ATOM 553 O O . LEU A 1 74 ? -1.530 -1.278 16.404 1.00 95.69 74 LEU A O 1
ATOM 557 N N . ALA A 1 75 ? -0.186 -0.989 14.632 1.00 95.81 75 ALA A N 1
ATOM 558 C CA . ALA A 1 75 ? -0.500 0.427 14.460 1.00 95.81 75 ALA A CA 1
ATOM 559 C C . ALA A 1 75 ? -1.954 0.662 14.027 1.00 95.81 75 ALA A C 1
ATOM 561 O O . ALA A 1 75 ? -2.571 1.638 14.443 1.00 95.81 75 ALA A O 1
ATOM 562 N N . ALA A 1 76 ? -2.525 -0.254 13.246 1.00 96.88 76 ALA A N 1
ATOM 563 C CA . ALA A 1 76 ? -3.917 -0.196 12.826 1.0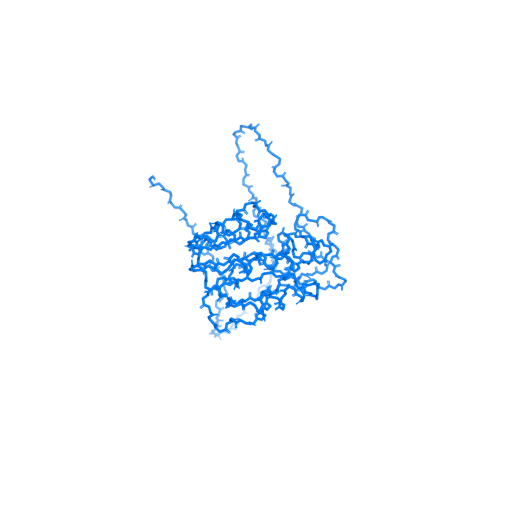0 96.88 76 ALA A CA 1
ATOM 564 C C . ALA A 1 76 ? -4.906 -0.453 13.975 1.00 96.88 76 ALA A C 1
ATOM 566 O O . ALA A 1 76 ? -6.046 -0.018 13.893 1.00 96.88 76 ALA A O 1
ATOM 567 N N . ALA A 1 77 ? -4.481 -1.104 15.062 1.00 96.06 77 ALA A N 1
ATOM 568 C CA . ALA A 1 77 ? -5.308 -1.289 16.256 1.00 96.06 77 ALA A CA 1
ATOM 569 C C . ALA A 1 77 ? -5.468 -0.003 17.099 1.00 96.06 77 ALA A C 1
ATOM 571 O O . ALA A 1 77 ? -6.190 -0.004 18.099 1.00 96.06 77 ALA A O 1
ATOM 572 N N . VAL A 1 78 ? -4.794 1.095 16.732 1.00 96.56 78 VAL A N 1
ATOM 573 C CA . VAL A 1 78 ? -4.953 2.395 17.394 1.00 96.56 78 VAL A CA 1
ATOM 574 C C . VAL A 1 78 ? -6.380 2.922 17.175 1.00 96.56 78 VAL A C 1
ATOM 576 O O . VAL A 1 78 ? -6.859 2.930 16.038 1.00 96.56 78 VAL A O 1
ATOM 579 N N . PRO A 1 79 ? -7.064 3.417 18.228 1.00 96.12 79 PRO A N 1
ATOM 580 C CA . PRO A 1 79 ? -8.411 3.960 18.095 1.00 96.12 79 PRO A CA 1
ATOM 581 C C . PRO A 1 79 ? -8.508 5.047 17.020 1.00 96.12 79 PRO A C 1
ATOM 583 O O . PRO A 1 79 ? -7.740 6.011 17.020 1.00 96.12 79 PRO A O 1
ATOM 586 N N . GLY A 1 80 ? -9.489 4.896 16.131 1.00 96.25 80 GLY A N 1
ATOM 587 C CA . GLY A 1 80 ? -9.748 5.807 15.017 1.00 96.25 80 GLY A CA 1
ATOM 588 C C . GLY A 1 80 ? -9.233 5.313 13.667 1.00 96.25 80 GLY A C 1
ATOM 589 O O . GLY A 1 80 ? -9.739 5.780 12.652 1.00 96.25 80 GLY A O 1
ATOM 590 N N . VAL A 1 81 ? -8.304 4.351 13.625 1.00 97.94 81 VAL A N 1
ATOM 591 C CA . VAL A 1 81 ? -7.912 3.713 12.362 1.00 97.94 81 VAL A CA 1
ATOM 592 C C . VAL A 1 81 ? -8.967 2.677 11.975 1.00 97.94 81 VAL A C 1
ATOM 594 O O . VAL A 1 81 ? -9.201 1.706 12.686 1.00 97.94 81 VAL A O 1
ATOM 597 N N . GLU A 1 82 ? -9.605 2.880 10.828 1.00 97.75 82 GLU A N 1
ATOM 598 C CA . GLU A 1 82 ? -10.724 2.053 10.359 1.00 97.75 82 GLU A CA 1
ATOM 599 C C . GLU A 1 82 ? -10.349 1.143 9.183 1.00 97.75 82 GLU A C 1
ATOM 601 O O . GLU A 1 82 ? -11.121 0.258 8.806 1.00 97.75 82 GLU A O 1
ATOM 606 N N . LEU A 1 83 ? -9.196 1.393 8.556 1.00 98.38 83 LEU A N 1
ATOM 607 C CA . LEU A 1 83 ? -8.811 0.756 7.303 1.00 98.38 83 LEU A CA 1
ATOM 608 C C . LEU A 1 83 ? -7.293 0.735 7.105 1.00 98.38 83 LEU A C 1
ATOM 610 O O . LEU A 1 83 ? -6.607 1.740 7.314 1.00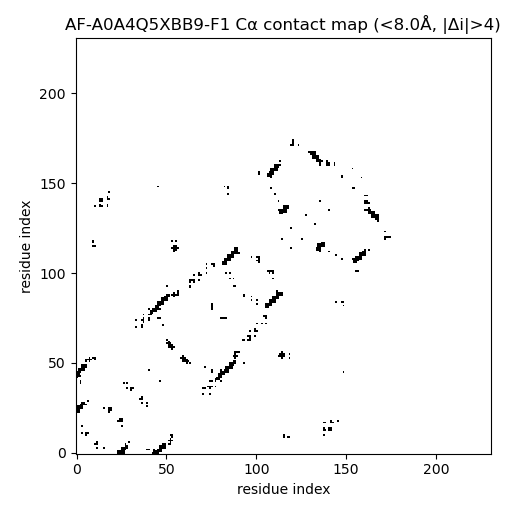 98.38 83 LEU A O 1
ATOM 614 N N . VAL A 1 84 ? -6.792 -0.387 6.594 1.00 98.31 84 VAL A N 1
ATOM 615 C CA . VAL A 1 84 ? -5.439 -0.507 6.041 1.00 98.31 84 VAL A CA 1
ATOM 616 C C . VAL A 1 84 ? -5.517 -0.695 4.526 1.00 98.31 84 VAL A C 1
ATOM 618 O O . VAL A 1 84 ? -6.167 -1.614 4.038 1.00 98.31 84 VAL A O 1
ATOM 621 N N . VAL A 1 85 ? -4.830 0.145 3.760 1.00 98.44 85 VAL A N 1
ATOM 622 C CA . VAL A 1 85 ? -4.646 -0.041 2.316 1.00 98.44 85 VAL A CA 1
ATOM 623 C C . VAL A 1 85 ? -3.216 -0.509 2.084 1.00 98.44 85 VAL A C 1
ATOM 625 O O . VAL A 1 85 ? -2.282 0.278 2.194 1.00 98.44 85 VAL A O 1
ATOM 628 N N . GLY A 1 86 ? -3.029 -1.797 1.809 1.00 97.38 86 GLY A N 1
ATOM 629 C CA . GLY A 1 86 ? -1.720 -2.377 1.517 1.00 97.38 86 GLY A CA 1
ATOM 630 C C . GLY A 1 86 ? -1.415 -2.331 0.026 1.00 97.38 86 GLY A C 1
ATOM 631 O O . GLY A 1 86 ? -2.186 -2.854 -0.762 1.00 97.38 86 GLY A O 1
ATOM 632 N N . ILE A 1 87 ? -0.293 -1.750 -0.372 1.00 96.88 87 ILE A N 1
ATOM 633 C CA . ILE A 1 87 ? 0.185 -1.670 -1.752 1.00 96.88 87 ILE A CA 1
ATOM 634 C C . ILE A 1 87 ? 1.366 -2.625 -1.883 1.00 96.88 87 ILE A C 1
ATOM 636 O O . ILE A 1 87 ? 2.398 -2.445 -1.231 1.00 96.88 87 ILE A O 1
ATOM 640 N N . VAL A 1 88 ? 1.214 -3.635 -2.731 1.00 95.06 88 VAL A N 1
ATOM 641 C CA . VAL A 1 88 ? 2.216 -4.678 -2.961 1.00 95.06 88 VAL A CA 1
ATOM 642 C C . VAL A 1 88 ? 2.613 -4.719 -4.440 1.00 95.06 88 VAL A C 1
ATOM 644 O O . VAL A 1 88 ? 1.764 -4.468 -5.301 1.00 95.06 88 VAL A O 1
ATOM 647 N N . PRO A 1 89 ? 3.876 -5.044 -4.767 1.00 93.12 89 PRO A N 1
ATOM 648 C CA . PRO A 1 89 ? 4.288 -5.258 -6.150 1.00 93.12 89 PRO A CA 1
ATOM 649 C C . PRO A 1 89 ? 3.460 -6.353 -6.826 1.00 93.12 89 PRO A C 1
ATOM 651 O O . PRO A 1 89 ? 3.173 -7.387 -6.222 1.00 93.12 89 PRO A O 1
ATOM 654 N N . ALA A 1 90 ? 3.116 -6.151 -8.096 1.00 87.75 90 ALA A N 1
ATOM 655 C CA . ALA A 1 90 ? 2.444 -7.155 -8.907 1.00 87.75 90 ALA A CA 1
ATOM 656 C C . ALA A 1 90 ? 3.345 -8.395 -9.065 1.00 87.75 90 ALA A C 1
ATOM 658 O O . ALA A 1 90 ? 4.457 -8.314 -9.590 1.00 87.75 90 ALA A O 1
ATOM 659 N N . GLY A 1 91 ? 2.860 -9.548 -8.603 1.00 86.25 91 GLY A N 1
ATOM 660 C CA . GLY A 1 91 ? 3.568 -10.827 -8.627 1.00 86.25 91 GLY A CA 1
ATOM 661 C C . GLY A 1 91 ? 3.368 -11.615 -7.333 1.00 86.25 91 GLY A C 1
ATOM 662 O O . GLY A 1 91 ? 2.689 -11.165 -6.415 1.00 86.25 91 GLY A O 1
ATOM 663 N N . ASP A 1 92 ? 3.986 -12.792 -7.246 1.00 88.44 92 ASP A N 1
ATOM 664 C CA . ASP A 1 92 ? 3.718 -13.722 -6.138 1.00 88.44 92 ASP A CA 1
ATOM 665 C C . ASP A 1 92 ? 4.630 -13.524 -4.915 1.00 88.44 92 ASP A C 1
ATOM 667 O O . ASP A 1 92 ? 4.433 -14.148 -3.873 1.00 88.44 92 ASP A O 1
ATOM 671 N N . ALA A 1 93 ? 5.627 -12.637 -5.005 1.00 89.31 93 ALA A N 1
ATOM 672 C CA . ALA A 1 93 ? 6.639 -12.474 -3.961 1.00 89.31 93 ALA A CA 1
ATOM 673 C C . ALA A 1 93 ? 6.062 -12.014 -2.608 1.00 89.31 93 ALA A C 1
ATOM 675 O O . ALA A 1 93 ? 6.624 -12.345 -1.569 1.00 89.31 93 ALA A O 1
ATOM 676 N N . TYR A 1 94 ? 4.947 -11.276 -2.605 1.00 92.00 94 TYR A N 1
ATOM 677 C CA . TYR A 1 94 ? 4.349 -10.693 -1.396 1.00 92.00 94 TYR A CA 1
ATOM 678 C C . TYR A 1 94 ? 3.064 -11.396 -0.941 1.00 92.00 94 TYR A C 1
ATOM 680 O O . TYR A 1 94 ? 2.415 -10.919 -0.014 1.00 92.00 94 TYR A O 1
ATOM 688 N N . VAL A 1 95 ? 2.708 -12.550 -1.520 1.00 93.44 95 VAL A N 1
ATOM 689 C CA . VAL A 1 95 ? 1.444 -13.262 -1.229 1.00 93.44 95 VAL A CA 1
ATOM 690 C C . VAL A 1 95 ? 1.233 -13.524 0.266 1.00 93.44 95 VAL A C 1
ATOM 692 O O . VAL A 1 95 ? 0.108 -13.432 0.756 1.00 93.44 95 VAL A O 1
ATOM 695 N N . ASP A 1 96 ? 2.294 -13.822 1.013 1.00 93.94 96 ASP A N 1
ATOM 696 C CA . ASP A 1 96 ? 2.184 -14.048 2.457 1.00 93.94 96 ASP A CA 1
ATOM 697 C C . ASP A 1 96 ? 1.893 -12.758 3.236 1.00 93.94 96 ASP A C 1
ATOM 699 O O . ASP A 1 96 ? 1.117 -12.784 4.191 1.00 93.94 96 ASP A O 1
ATOM 703 N N . GLU A 1 97 ? 2.443 -11.616 2.811 1.00 95.00 97 GLU A N 1
ATOM 704 C CA . GLU A 1 97 ? 2.075 -10.317 3.381 1.00 95.00 97 GLU A CA 1
ATOM 705 C C . GLU A 1 97 ? 0.618 -9.960 3.055 1.00 95.00 97 GLU A C 1
ATOM 707 O O . GLU A 1 97 ? -0.103 -9.502 3.941 1.00 95.00 97 GLU A O 1
ATOM 712 N N . GLU A 1 98 ? 0.151 -10.237 1.830 1.00 95.50 98 GLU A N 1
ATOM 713 C CA . GLU A 1 98 ? -1.251 -10.023 1.443 1.00 95.50 98 GLU A CA 1
ATOM 714 C C . GLU A 1 98 ? -2.212 -10.815 2.339 1.00 95.50 98 GLU A C 1
ATOM 716 O O . GLU A 1 98 ? -3.214 -10.280 2.817 1.00 95.50 98 GLU A O 1
ATOM 721 N N . LYS A 1 99 ? -1.900 -12.094 2.593 1.00 96.69 99 LYS A N 1
ATOM 722 C CA . LYS A 1 99 ? -2.697 -12.952 3.481 1.00 96.69 99 LYS A CA 1
ATOM 723 C C . LYS A 1 99 ? -2.715 -12.416 4.906 1.00 96.69 99 LYS A C 1
ATOM 725 O O . LYS A 1 99 ? -3.774 -12.394 5.525 1.00 96.69 99 LYS A O 1
ATOM 730 N N . LEU A 1 100 ? -1.564 -11.979 5.418 1.00 97.00 100 LEU A N 1
ATOM 731 C CA . LEU A 1 100 ? -1.462 -11.430 6.769 1.00 97.00 100 LEU A CA 1
ATOM 732 C C . LEU A 1 100 ? -2.261 -10.134 6.923 1.00 97.00 100 LEU A C 1
ATOM 734 O O . LEU A 1 100 ? -2.973 -9.995 7.911 1.00 97.00 100 LEU A O 1
ATOM 738 N N . LEU A 1 101 ? -2.196 -9.224 5.946 1.00 96.50 101 LEU A N 1
ATOM 739 C CA . LEU A 1 101 ? -2.979 -7.984 5.956 1.00 96.50 101 LEU A CA 1
ATOM 740 C C . LEU A 1 101 ? -4.484 -8.261 6.023 1.00 96.50 101 LEU A C 1
ATOM 742 O O . LEU A 1 101 ? -5.198 -7.589 6.757 1.00 96.50 101 LEU A O 1
ATOM 746 N N . LYS A 1 102 ? -4.962 -9.272 5.291 1.00 96.62 102 LYS A N 1
ATOM 747 C CA . LYS A 1 102 ? -6.383 -9.652 5.264 1.00 96.62 102 LYS A CA 1
ATOM 748 C C . LYS A 1 102 ? -6.853 -10.440 6.482 1.00 96.62 102 LYS A C 1
ATOM 750 O O . LYS A 1 102 ? -8.052 -10.499 6.725 1.00 96.62 102 LYS A O 1
ATOM 755 N N . ALA A 1 103 ? -5.935 -11.081 7.200 1.00 95.88 103 ALA A N 1
ATOM 756 C CA . ALA A 1 103 ? -6.247 -11.880 8.381 1.00 95.88 103 ALA A CA 1
ATOM 757 C C . ALA A 1 103 ? -6.322 -11.051 9.676 1.00 95.88 1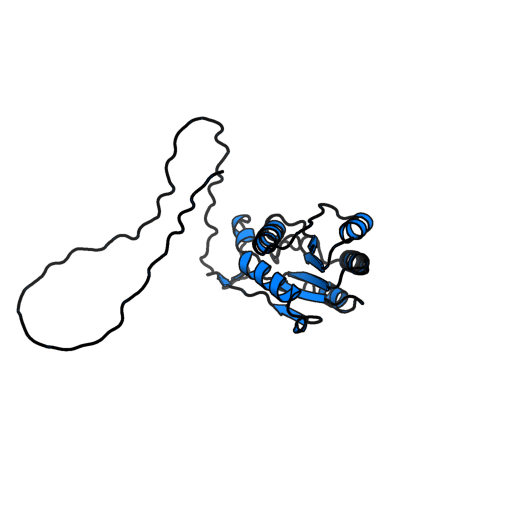03 ALA A C 1
ATOM 759 O O . ALA A 1 103 ? -6.657 -11.608 10.718 1.00 95.88 103 ALA A O 1
ATOM 760 N N . GLY A 1 104 ? -5.962 -9.763 9.635 1.00 91.88 104 GLY A N 1
ATOM 761 C CA . GLY A 1 104 ? -6.040 -8.874 10.793 1.00 91.88 104 GLY A CA 1
ATOM 762 C C . GLY A 1 104 ? -7.474 -8.490 11.169 1.00 91.88 104 GLY A C 1
ATOM 763 O O . GLY A 1 104 ? -8.395 -8.604 10.364 1.00 91.88 104 GLY A O 1
ATOM 764 N N . ASP A 1 105 ? -7.646 -7.979 12.390 1.00 94.75 105 ASP A N 1
ATOM 765 C CA . ASP A 1 105 ? -8.954 -7.540 12.904 1.00 94.75 105 ASP A CA 1
ATOM 766 C C . ASP A 1 105 ? -9.439 -6.217 12.280 1.00 94.75 105 ASP A C 1
ATOM 768 O O . ASP A 1 105 ? -10.623 -5.884 12.340 1.00 94.75 105 ASP A O 1
ATOM 772 N N . VAL A 1 106 ? -8.528 -5.449 11.675 1.00 96.12 106 VAL A N 1
ATOM 773 C CA . VAL A 1 106 ? -8.841 -4.189 10.993 1.00 96.12 106 VAL A CA 1
ATOM 774 C C . VAL A 1 106 ? -9.103 -4.475 9.515 1.00 96.12 106 VAL A C 1
ATOM 776 O O . VAL A 1 106 ? -8.275 -5.135 8.881 1.00 96.12 106 VAL A O 1
ATOM 779 N N . PRO A 1 107 ? -10.201 -3.962 8.926 1.00 97.69 107 PRO A N 1
ATOM 780 C CA . PRO A 1 107 ? -10.464 -4.118 7.503 1.00 97.69 107 PRO A CA 1
ATOM 781 C C . PRO A 1 107 ? -9.268 -3.691 6.652 1.00 97.69 107 PRO A C 1
ATOM 783 O O . PRO A 1 107 ? -8.681 -2.631 6.878 1.00 97.69 107 PRO A O 1
ATOM 786 N N . ALA A 1 108 ? -8.936 -4.496 5.643 1.00 98.06 108 ALA A N 1
ATOM 787 C CA . ALA A 1 108 ? -7.824 -4.220 4.744 1.00 98.06 108 ALA A CA 1
ATOM 788 C C . ALA A 1 108 ? -8.237 -4.301 3.271 1.00 98.06 108 ALA A C 1
ATOM 790 O O . ALA A 1 108 ? -9.032 -5.159 2.894 1.00 98.06 108 ALA A O 1
ATOM 791 N N . VAL A 1 109 ? -7.668 -3.443 2.428 1.00 98.56 109 VAL A N 1
ATOM 792 C CA . VAL A 1 109 ? -7.719 -3.547 0.962 1.00 98.56 109 VAL A CA 1
ATOM 793 C C . VAL A 1 109 ? -6.294 -3.734 0.470 1.00 98.56 109 VAL A C 1
ATOM 795 O O . VAL A 1 109 ? -5.415 -2.956 0.835 1.00 98.56 109 VAL A O 1
ATOM 798 N N . VAL A 1 110 ? -6.049 -4.750 -0.354 1.00 98.12 110 VAL A N 1
ATOM 799 C CA . VAL A 1 110 ? -4.722 -4.984 -0.936 1.00 98.12 110 VAL A CA 1
ATOM 800 C C . VAL A 1 110 ? -4.731 -4.546 -2.395 1.00 98.12 110 VAL A C 1
ATOM 802 O O . VAL A 1 110 ? -5.535 -5.035 -3.179 1.00 98.12 110 VAL A O 1
ATOM 805 N N . LEU A 1 111 ? -3.837 -3.643 -2.770 1.00 98.12 111 LEU A N 1
ATOM 806 C CA . LEU A 1 111 ? -3.641 -3.153 -4.125 1.00 98.12 111 LEU A CA 1
ATOM 807 C C . LEU A 1 111 ? -2.385 -3.792 -4.715 1.00 98.12 111 LEU A C 1
ATOM 809 O O . LEU A 1 111 ? -1.276 -3.549 -4.237 1.00 98.12 111 LEU A O 1
ATOM 813 N N . ARG A 1 112 ? -2.554 -4.592 -5.768 1.00 96.19 112 ARG A N 1
ATOM 814 C CA . ARG A 1 112 ? -1.444 -5.127 -6.560 1.00 96.19 112 ARG A CA 1
ATOM 815 C C . ARG A 1 112 ? -1.049 -4.118 -7.618 1.00 96.19 112 ARG A C 1
ATOM 817 O O . ARG A 1 112 ? -1.853 -3.742 -8.468 1.00 96.19 112 ARG A O 1
ATOM 824 N N . CYS A 1 113 ? 0.187 -3.657 -7.532 1.00 95.25 113 CYS A N 1
ATOM 825 C CA . CYS A 1 113 ? 0.671 -2.511 -8.275 1.00 95.25 113 CYS A CA 1
ATOM 826 C C . CYS A 1 113 ? 1.787 -2.930 -9.232 1.00 95.25 113 CYS A C 1
ATOM 828 O O . CYS A 1 113 ? 2.808 -3.479 -8.815 1.00 95.25 113 CYS A O 1
ATOM 830 N N . ALA A 1 114 ? 1.599 -2.676 -10.526 1.00 93.69 114 ALA A N 1
ATOM 831 C CA . ALA A 1 114 ? 2.687 -2.778 -11.493 1.00 93.69 114 ALA A CA 1
ATOM 832 C C . ALA A 1 114 ? 3.767 -1.707 -11.208 1.00 93.69 114 ALA A C 1
ATOM 834 O O . ALA A 1 114 ? 3.483 -0.742 -10.498 1.00 93.69 114 ALA A O 1
ATOM 835 N N . PRO A 1 115 ? 4.985 -1.829 -11.769 1.00 91.88 115 PRO A N 1
ATOM 836 C CA . PRO A 1 115 ? 5.991 -0.772 -11.695 1.00 91.88 115 PRO A CA 1
ATOM 837 C C . PRO A 1 115 ? 5.446 0.599 -12.093 1.00 91.88 115 PRO A C 1
ATOM 839 O O . PRO A 1 115 ? 4.672 0.697 -13.051 1.00 91.88 115 PRO A O 1
ATOM 842 N N . LEU A 1 116 ? 5.858 1.651 -11.389 1.00 92.25 116 LEU A N 1
ATOM 843 C CA . LEU A 1 116 ? 5.487 3.015 -11.751 1.00 92.25 116 LEU A CA 1
ATOM 844 C C . LEU A 1 116 ? 6.325 3.470 -12.954 1.00 92.25 116 LEU A C 1
ATOM 846 O O . LEU A 1 116 ? 7.529 3.218 -13.008 1.00 92.25 116 LEU A O 1
ATOM 850 N N . VAL A 1 117 ? 5.718 4.183 -13.905 1.00 90.69 117 VAL A N 1
ATOM 851 C CA . VAL A 1 117 ? 6.446 4.795 -15.035 1.00 90.69 117 VAL A CA 1
ATOM 852 C C . VAL A 1 117 ? 7.575 5.695 -14.522 1.00 90.69 117 VAL A C 1
ATOM 854 O O . VAL A 1 117 ? 8.684 5.672 -15.049 1.00 90.69 117 VAL A O 1
ATOM 857 N N . GLU A 1 118 ? 7.318 6.422 -13.440 1.00 88.62 118 GLU A N 1
ATOM 858 C CA . GLU A 1 118 ? 8.244 7.348 -12.794 1.00 88.62 118 GLU A CA 1
ATOM 859 C C . GLU A 1 118 ? 9.466 6.637 -12.183 1.00 88.62 118 GLU A C 1
ATOM 861 O O . GLU A 1 118 ? 10.529 7.243 -12.053 1.00 88.62 118 GLU A O 1
ATOM 866 N N . GLU A 1 119 ? 9.341 5.356 -11.822 1.00 87.69 119 GLU A N 1
ATOM 867 C CA . GLU A 1 119 ? 10.470 4.538 -11.354 1.00 87.69 119 GLU A CA 1
ATOM 868 C C . GLU A 1 119 ? 11.390 4.141 -12.514 1.00 87.69 119 GLU A C 1
ATOM 870 O O . GLU A 1 119 ? 12.609 4.070 -12.349 1.00 87.69 119 GLU A O 1
ATOM 875 N N . LEU A 1 120 ? 10.824 3.942 -13.709 1.00 84.50 120 LEU A N 1
ATOM 876 C CA . LEU A 1 120 ? 11.574 3.559 -14.906 1.00 84.50 120 LEU A CA 1
ATOM 877 C C . LEU A 1 120 ? 12.444 4.689 -15.454 1.00 84.50 120 LEU A C 1
ATOM 879 O O . LEU A 1 120 ? 13.498 4.431 -16.031 1.00 84.50 120 LEU A O 1
ATOM 883 N N . GLU A 1 121 ? 12.037 5.944 -15.266 1.00 75.00 121 GLU A N 1
ATOM 884 C CA . GLU A 1 121 ? 12.828 7.106 -15.687 1.00 75.00 121 GLU A CA 1
ATOM 885 C C . GLU A 1 121 ? 14.149 7.230 -14.911 1.00 75.00 121 GLU A C 1
ATOM 887 O O . GLU A 1 121 ? 15.137 7.758 -15.430 1.00 75.00 121 GLU A O 1
ATOM 892 N N . GLY A 1 122 ? 14.181 6.733 -13.670 1.00 66.75 122 GLY A N 1
ATOM 893 C CA . GLY A 1 122 ? 15.365 6.735 -12.811 1.00 66.75 122 GLY A CA 1
ATOM 894 C C . GLY A 1 122 ? 16.323 5.570 -13.067 1.00 66.75 122 GLY A C 1
ATOM 895 O O . GLY A 1 122 ? 17.524 5.695 -12.809 1.00 66.75 122 GLY A O 1
ATOM 896 N N . GLU A 1 123 ? 15.823 4.457 -13.605 1.00 66.31 123 GLU A N 1
ATOM 897 C CA . GLU A 1 123 ? 16.598 3.244 -13.856 1.00 66.31 123 GLU A CA 1
ATOM 898 C C . GLU A 1 123 ? 16.944 3.084 -15.337 1.00 66.31 123 GLU A C 1
ATOM 900 O O . GLU A 1 123 ? 16.278 2.393 -16.106 1.00 66.31 123 GLU A O 1
ATOM 905 N N . ALA A 1 124 ? 18.098 3.631 -15.726 1.00 55.03 124 ALA A N 1
ATOM 906 C CA . ALA A 1 124 ? 18.664 3.486 -17.072 1.00 55.03 124 ALA A CA 1
ATOM 907 C C . ALA A 1 124 ? 18.920 2.022 -17.516 1.00 55.03 124 ALA A C 1
ATOM 909 O O . ALA A 1 124 ? 19.324 1.791 -18.656 1.00 55.03 124 ALA A O 1
ATOM 910 N N . ALA A 1 125 ? 18.730 1.043 -16.625 1.00 58.34 125 ALA A N 1
ATOM 911 C CA . ALA A 1 125 ? 19.046 -0.366 -16.830 1.00 58.34 125 ALA A CA 1
ATOM 912 C C . ALA A 1 125 ? 17.839 -1.308 -16.710 1.00 58.34 125 ALA A C 1
ATOM 914 O O . ALA A 1 125 ? 18.035 -2.524 -16.810 1.00 58.34 125 ALA A O 1
ATOM 915 N N . TRP A 1 126 ? 16.615 -0.803 -16.516 1.00 63.22 126 TRP A N 1
ATOM 916 C CA . TRP A 1 126 ? 15.463 -1.696 -16.477 1.00 63.22 126 TRP A CA 1
ATOM 917 C C . TRP A 1 126 ? 15.245 -2.329 -17.854 1.00 63.22 126 TRP A C 1
ATOM 919 O O . TRP A 1 126 ? 14.909 -1.659 -18.828 1.00 63.22 126 TRP A O 1
ATOM 929 N N . LYS A 1 127 ? 15.479 -3.641 -17.942 1.00 60.41 127 LYS A N 1
ATOM 930 C CA . LYS A 1 127 ? 15.303 -4.421 -19.179 1.00 60.41 127 LYS A CA 1
ATOM 931 C C . LYS A 1 127 ? 13.914 -5.038 -19.310 1.00 60.41 127 LYS A C 1
ATOM 933 O O . LYS A 1 127 ? 13.637 -5.655 -20.333 1.00 60.41 127 LYS A O 1
ATOM 938 N N . GLY A 1 128 ? 13.072 -4.863 -18.289 1.00 62.19 128 GLY A N 1
ATOM 939 C CA . GLY A 1 128 ? 11.757 -5.482 -18.193 1.00 62.19 128 GLY A CA 1
ATOM 940 C C . GLY A 1 128 ? 11.787 -7.012 -18.333 1.00 62.19 128 GLY A C 1
ATOM 941 O O . GLY A 1 128 ? 12.834 -7.631 -18.543 1.00 62.19 128 GLY A O 1
ATOM 942 N N . PRO A 1 129 ? 10.630 -7.668 -18.200 1.00 62.41 129 PRO A N 1
ATOM 943 C CA . PRO A 1 129 ? 10.434 -8.999 -18.755 1.00 62.41 129 PRO A CA 1
ATOM 944 C C . PRO A 1 129 ? 10.457 -8.923 -20.295 1.00 62.41 129 PRO A C 1
ATOM 946 O O . PRO A 1 129 ? 10.026 -7.912 -20.853 1.00 62.41 129 PRO A O 1
ATOM 949 N N . PRO A 1 130 ? 10.894 -9.974 -21.012 1.00 56.06 130 PRO A N 1
ATOM 950 C CA . PRO A 1 130 ? 10.790 -10.013 -22.470 1.00 56.06 130 PRO A CA 1
ATOM 951 C C . PRO A 1 130 ? 9.315 -9.915 -22.908 1.00 56.06 130 PRO A C 1
ATOM 953 O O . PRO A 1 130 ? 8.523 -10.811 -22.624 1.00 56.06 130 PRO A O 1
ATOM 956 N N . GLY A 1 131 ? 8.940 -8.820 -23.583 1.00 65.94 131 GLY A N 1
ATOM 957 C CA . GLY A 1 131 ? 7.573 -8.549 -24.053 1.00 65.94 131 GLY A CA 1
ATOM 958 C C . GLY A 1 131 ? 7.094 -7.124 -23.749 1.00 65.94 131 GLY A C 1
ATOM 959 O O . GLY A 1 131 ? 7.874 -6.273 -23.332 1.00 65.94 131 GLY A O 1
ATOM 960 N N . SER A 1 132 ? 5.802 -6.847 -23.974 1.00 69.00 132 SER A N 1
ATOM 961 C CA . SER A 1 132 ? 5.187 -5.577 -23.560 1.00 69.00 132 SER A CA 1
ATOM 962 C C . SER A 1 132 ? 5.113 -5.523 -22.036 1.00 69.00 132 SER A C 1
ATOM 964 O O . SER A 1 132 ? 4.433 -6.359 -21.429 1.00 69.00 132 SER A O 1
ATOM 966 N N . ALA A 1 133 ? 5.779 -4.558 -21.414 1.00 83.56 133 ALA A N 1
ATOM 967 C CA . ALA A 1 133 ? 5.768 -4.447 -19.965 1.00 83.56 133 ALA A CA 1
ATOM 968 C C . ALA A 1 133 ? 4.505 -3.726 -19.478 1.00 83.56 133 ALA A C 1
ATOM 970 O O . ALA A 1 133 ? 4.029 -2.785 -20.111 1.00 83.56 133 ALA A O 1
ATOM 971 N N . ARG A 1 134 ? 3.940 -4.175 -18.354 1.00 90.06 134 ARG A N 1
ATOM 972 C CA . ARG A 1 134 ? 2.819 -3.490 -17.701 1.00 90.06 134 ARG A CA 1
ATOM 973 C C . ARG A 1 134 ? 3.364 -2.527 -16.660 1.00 90.06 134 ARG A C 1
ATOM 975 O O . ARG A 1 134 ? 4.219 -2.917 -15.871 1.00 90.06 134 ARG A O 1
ATOM 982 N N . VAL A 1 135 ? 2.846 -1.309 -16.656 1.00 92.38 135 VAL A N 1
ATOM 983 C CA . VAL A 1 135 ? 3.219 -0.247 -15.714 1.00 92.38 135 VAL A CA 1
ATOM 984 C C . VAL A 1 135 ? 1.985 0.500 -15.244 1.00 92.38 135 VAL A C 1
ATOM 986 O O . VAL A 1 135 ? 0.956 0.456 -15.910 1.00 92.38 135 VAL A O 1
ATOM 989 N N . THR A 1 136 ? 2.079 1.203 -14.127 1.00 95.19 136 THR A N 1
ATOM 990 C CA . THR A 1 136 ? 1.072 2.171 -13.674 1.00 95.19 136 THR A CA 1
ATOM 991 C C . THR A 1 136 ? 1.675 3.571 -13.654 1.00 95.19 136 THR A C 1
ATOM 993 O O . THR A 1 136 ? 2.892 3.726 -13.684 1.00 95.19 136 THR A O 1
ATOM 996 N N . THR A 1 137 ? 0.840 4.600 -13.578 1.00 95.00 137 THR A N 1
ATOM 997 C CA . THR A 1 137 ? 1.285 5.953 -13.216 1.00 95.00 137 THR A CA 1
ATOM 998 C C . THR A 1 137 ? 1.012 6.215 -11.738 1.00 95.00 137 THR A C 1
ATOM 1000 O O . THR A 1 137 ? 0.166 5.546 -11.125 1.00 9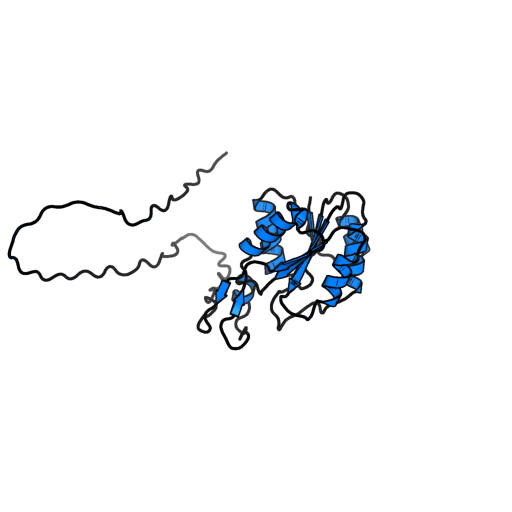5.00 137 THR A O 1
ATOM 1003 N N . GLY A 1 138 ? 1.685 7.213 -11.165 1.00 94.44 138 GLY A N 1
ATOM 1004 C CA . GLY A 1 138 ? 1.377 7.690 -9.817 1.00 94.44 138 GLY A CA 1
ATOM 1005 C C . GLY A 1 138 ? -0.073 8.171 -9.661 1.00 94.44 138 GLY A C 1
ATOM 1006 O O . GLY A 1 138 ? -0.703 7.953 -8.625 1.00 94.44 138 GLY A O 1
ATOM 1007 N N . GLU A 1 139 ? -0.643 8.759 -10.715 1.00 95.69 139 GLU A N 1
ATOM 1008 C CA . GLU A 1 139 ? -2.042 9.204 -10.762 1.00 95.69 139 GLU A CA 1
ATOM 1009 C C . GLU A 1 139 ? -3.033 8.032 -10.695 1.00 95.69 139 GLU A C 1
ATOM 1011 O O . GLU A 1 139 ? -3.963 8.049 -9.887 1.00 95.69 139 GLU A O 1
ATOM 1016 N N . MET A 1 140 ? -2.817 6.975 -11.487 1.00 97.38 140 MET A N 1
ATOM 1017 C CA . MET A 1 140 ? -3.668 5.779 -11.451 1.00 97.38 140 MET A CA 1
ATOM 1018 C C . MET A 1 140 ? -3.611 5.094 -10.085 1.00 97.38 140 MET A C 1
ATOM 1020 O O . MET A 1 140 ? -4.644 4.676 -9.554 1.00 97.38 140 MET A O 1
ATOM 1024 N N . LEU A 1 141 ? -2.416 5.014 -9.491 1.00 97.31 141 LEU A N 1
ATOM 1025 C CA . LEU A 1 141 ? -2.240 4.439 -8.163 1.00 97.31 141 LEU A CA 1
ATOM 1026 C C . LEU A 1 141 ? -2.969 5.263 -7.093 1.00 97.31 141 LEU A C 1
ATOM 1028 O O . LEU A 1 141 ? -3.769 4.707 -6.346 1.00 97.31 141 LEU A O 1
ATOM 1032 N N . SER A 1 142 ? -2.728 6.575 -7.028 1.00 96.88 142 SER A N 1
ATOM 1033 C CA . SER A 1 142 ? -3.352 7.455 -6.028 1.00 96.88 142 SER A CA 1
ATOM 1034 C C . SER A 1 142 ? -4.878 7.489 -6.153 1.00 96.88 142 SER A C 1
ATOM 1036 O O . SER A 1 142 ? -5.569 7.344 -5.145 1.00 96.88 142 SER A O 1
ATOM 1038 N N . THR A 1 143 ? -5.414 7.540 -7.376 1.00 97.94 143 THR A N 1
ATOM 1039 C CA . THR A 1 143 ? -6.862 7.423 -7.636 1.00 97.94 143 THR A CA 1
ATOM 1040 C C . THR A 1 143 ? -7.423 6.095 -7.120 1.00 97.94 143 THR A C 1
ATOM 1042 O O . THR A 1 143 ? -8.491 6.049 -6.509 1.00 97.94 143 THR A O 1
ATOM 1045 N N . THR A 1 144 ? -6.690 4.996 -7.321 1.00 98.38 144 THR A N 1
ATOM 1046 C CA . THR A 1 144 ? -7.099 3.670 -6.832 1.00 98.38 144 THR A CA 1
ATOM 1047 C C . THR A 1 144 ? -7.060 3.594 -5.305 1.00 98.38 144 THR A C 1
ATOM 1049 O O . THR A 1 144 ? -7.949 2.995 -4.703 1.00 98.38 144 THR A O 1
ATOM 1052 N N . VAL A 1 145 ? -6.077 4.234 -4.662 1.00 98.12 145 VAL A N 1
ATOM 1053 C CA . VAL A 1 145 ? -6.001 4.343 -3.196 1.00 98.12 145 VAL A CA 1
ATOM 1054 C C . VAL A 1 145 ? -7.178 5.143 -2.648 1.00 98.12 145 VAL A C 1
ATOM 1056 O O . VAL A 1 145 ? -7.816 4.691 -1.703 1.00 98.12 145 VAL A O 1
ATOM 1059 N N . LEU A 1 146 ? -7.514 6.287 -3.244 1.00 97.88 146 LEU A N 1
ATOM 1060 C CA . LEU A 1 146 ? -8.673 7.088 -2.834 1.00 97.88 146 LEU A CA 1
ATOM 1061 C C . LEU A 1 146 ? -9.967 6.292 -2.935 1.00 97.88 146 LEU A C 1
ATOM 1063 O O . LEU A 1 146 ? -10.727 6.221 -1.972 1.00 97.88 146 LEU A O 1
ATOM 1067 N N . ARG A 1 147 ? -10.154 5.584 -4.049 1.00 98.00 147 ARG A N 1
ATOM 1068 C CA . ARG A 1 147 ? -11.299 4.693 -4.206 1.00 98.00 147 ARG A CA 1
ATOM 1069 C C . ARG A 1 147 ? -11.314 3.584 -3.156 1.00 98.00 147 ARG A C 1
ATOM 1071 O O . ARG A 1 147 ? -12.369 3.313 -2.598 1.00 98.00 147 ARG A O 1
ATOM 1078 N N . ALA A 1 148 ? -10.169 2.985 -2.828 1.00 98.00 148 ALA A N 1
ATOM 1079 C CA . ALA A 1 148 ? -10.073 1.988 -1.759 1.00 98.00 148 ALA A CA 1
ATOM 1080 C C . ALA A 1 148 ? -10.424 2.558 -0.371 1.00 98.00 148 ALA A C 1
ATOM 1082 O O . ALA A 1 148 ? -10.941 1.829 0.475 1.00 98.00 148 ALA A O 1
ATOM 1083 N N . LEU A 1 149 ? -10.157 3.846 -0.131 1.00 97.25 149 LEU A N 1
ATOM 1084 C CA . LEU A 1 149 ? -10.484 4.535 1.121 1.00 97.25 149 LEU A CA 1
ATOM 1085 C C . LEU A 1 149 ? -11.981 4.851 1.269 1.00 97.25 149 LEU A C 1
ATOM 1087 O O . LEU A 1 149 ? -12.440 5.058 2.394 1.00 97.25 149 LEU A O 1
ATOM 1091 N N . GLU A 1 150 ? -12.723 4.911 0.165 1.00 97.00 150 GLU A N 1
ATOM 1092 C CA . GLU A 1 150 ? -14.140 5.297 0.121 1.00 97.00 150 GLU A CA 1
ATOM 1093 C C . GLU A 1 150 ? -15.069 4.096 -0.114 1.00 97.00 150 GLU A C 1
ATOM 1095 O O . GLU A 1 150 ? -16.117 3.970 0.523 1.00 97.00 150 GLU A O 1
ATOM 1100 N N . ASP A 1 151 ? -14.676 3.182 -1.002 1.00 97.69 151 ASP A N 1
ATOM 1101 C CA . ASP A 1 151 ? -15.489 2.053 -1.437 1.00 97.69 151 ASP A CA 1
ATOM 1102 C C . ASP A 1 151 ? -15.375 0.878 -0.457 1.00 97.69 151 ASP A C 1
ATOM 1104 O O . ASP A 1 151 ? -14.496 0.015 -0.535 1.00 97.69 151 ASP A O 1
ATOM 1108 N N . THR A 1 152 ? -16.314 0.827 0.487 1.00 96.69 152 THR A N 1
ATOM 1109 C CA . THR A 1 152 ? -16.374 -0.246 1.491 1.00 96.69 152 THR A CA 1
ATOM 1110 C C . THR A 1 152 ? -16.523 -1.647 0.893 1.00 96.69 152 THR A C 1
ATOM 1112 O O . THR A 1 152 ? -16.140 -2.613 1.555 1.00 96.69 152 THR A O 1
ATOM 1115 N N . SER A 1 153 ? -16.995 -1.780 -0.355 1.00 97.69 153 SER A N 1
ATOM 1116 C CA . SER A 1 153 ? -17.116 -3.080 -1.026 1.00 97.69 153 SER A CA 1
ATOM 1117 C C . SER A 1 153 ? -15.758 -3.713 -1.359 1.00 97.69 153 SER A C 1
ATOM 1119 O O . SER A 1 153 ? -15.675 -4.917 -1.601 1.00 97.69 153 SER A O 1
ATOM 1121 N N . TRP A 1 154 ? -14.670 -2.935 -1.330 1.00 97.88 154 TRP A N 1
ATOM 1122 C CA . TRP A 1 154 ? -13.320 -3.433 -1.606 1.00 97.88 154 TRP A CA 1
ATOM 1123 C C . TRP A 1 154 ? -12.659 -4.073 -0.382 1.00 97.88 154 TRP A C 1
ATOM 1125 O O . TRP A 1 154 ? -11.659 -4.777 -0.526 1.00 97.88 154 TRP A O 1
ATOM 1135 N N . ARG A 1 155 ? -13.201 -3.866 0.823 1.00 97.25 155 ARG A N 1
ATOM 1136 C CA . ARG A 1 155 ? -12.626 -4.385 2.073 1.00 97.25 155 ARG A CA 1
ATOM 1137 C C . ARG A 1 155 ? -12.551 -5.919 2.044 1.00 97.25 155 ARG A C 1
ATOM 1139 O O . ARG A 1 155 ? -13.511 -6.593 1.689 1.00 97.25 155 ARG A O 1
ATOM 1146 N N . GLY A 1 156 ? -11.392 -6.465 2.404 1.00 96.44 156 GLY A N 1
ATOM 1147 C CA . GLY A 1 156 ? -11.046 -7.890 2.331 1.00 96.44 156 GLY A CA 1
ATOM 1148 C C . GLY A 1 156 ? -10.535 -8.355 0.958 1.00 96.44 156 GLY A C 1
ATOM 1149 O O . GLY A 1 156 ? -9.971 -9.450 0.838 1.00 96.44 156 GLY A O 1
ATOM 1150 N N . ASN A 1 157 ? -10.670 -7.537 -0.089 1.00 97.75 157 ASN A N 1
ATOM 1151 C CA . ASN A 1 157 ? -10.319 -7.925 -1.452 1.00 97.75 157 ASN A CA 1
ATOM 1152 C C . ASN A 1 157 ? -8.881 -7.547 -1.828 1.00 97.75 157 ASN A C 1
ATOM 1154 O O . ASN A 1 157 ? -8.239 -6.695 -1.211 1.00 97.75 157 ASN A O 1
ATOM 1158 N N . THR A 1 158 ? -8.365 -8.246 -2.845 1.00 97.94 158 THR A N 1
ATOM 1159 C CA . THR A 1 158 ? -7.167 -7.817 -3.577 1.00 97.94 158 THR A CA 1
ATOM 1160 C C . THR A 1 158 ? -7.633 -7.214 -4.892 1.00 97.94 158 THR A C 1
ATOM 1162 O O . THR A 1 158 ? -8.387 -7.861 -5.616 1.00 97.94 158 THR A O 1
ATOM 1165 N N . ILE A 1 159 ? -7.194 -5.999 -5.189 1.00 97.94 159 ILE A N 1
ATOM 1166 C CA . ILE A 1 159 ? -7.559 -5.242 -6.381 1.00 97.94 159 ILE A CA 1
ATOM 1167 C C . ILE A 1 159 ? -6.293 -4.998 -7.197 1.00 97.94 159 ILE A C 1
ATOM 1169 O O . ILE A 1 159 ? -5.263 -4.596 -6.662 1.00 97.94 159 ILE A O 1
ATOM 1173 N N . GLU A 1 160 ? -6.365 -5.242 -8.499 1.00 97.31 160 GLU A N 1
ATOM 1174 C CA . GLU A 1 160 ? -5.288 -4.895 -9.424 1.00 97.31 160 GLU A CA 1
ATOM 1175 C C . GLU A 1 160 ? -5.381 -3.404 -9.763 1.00 97.31 160 GLU A C 1
ATOM 1177 O O . GLU A 1 160 ? -6.427 -2.924 -10.208 1.00 97.31 160 GLU A O 1
ATOM 1182 N N . VAL A 1 161 ? -4.288 -2.669 -9.563 1.00 97.50 161 VAL A N 1
ATOM 1183 C CA . VAL A 1 161 ? -4.196 -1.261 -9.968 1.00 97.50 161 VAL A CA 1
ATOM 1184 C C . VAL A 1 161 ? -4.239 -1.192 -11.502 1.00 97.50 161 VAL A C 1
ATOM 1186 O O . VAL A 1 161 ? -3.617 -2.031 -12.164 1.00 97.50 161 VAL A O 1
ATOM 1189 N N . PRO A 1 162 ? -4.961 -0.225 -12.103 1.00 97.25 162 PRO A N 1
ATOM 1190 C CA . PRO A 1 162 ? -4.972 -0.040 -13.551 1.00 97.25 162 PRO A CA 1
ATOM 1191 C C . PRO A 1 162 ? -3.557 0.065 -14.132 1.00 97.25 162 PRO A C 1
ATOM 1193 O O . PRO A 1 162 ? -2.679 0.696 -13.551 1.00 97.25 162 PRO A O 1
ATOM 1196 N N . THR A 1 163 ? -3.335 -0.552 -15.295 1.00 95.38 163 THR A N 1
ATOM 1197 C CA . THR A 1 163 ? -2.008 -0.588 -15.927 1.00 95.38 163 THR A CA 1
ATOM 1198 C C . THR A 1 163 ? -2.049 -0.154 -17.383 1.00 95.38 163 THR A C 1
ATOM 1200 O O . THR A 1 163 ? -2.939 -0.567 -18.127 1.00 95.38 163 THR A O 1
ATOM 1203 N N . LEU A 1 164 ? -1.005 0.538 -17.815 1.00 92.31 164 LEU A N 1
ATOM 1204 C CA . LEU A 1 164 ? -0.648 0.781 -19.204 1.00 92.31 164 LEU A CA 1
ATOM 1205 C C . LEU A 1 164 ? 0.283 -0.324 -19.716 1.00 92.31 164 LEU A C 1
ATOM 1207 O O . LEU A 1 164 ? 0.986 -0.978 -18.942 1.00 92.31 164 LEU A O 1
ATOM 1211 N N . ARG A 1 165 ? 0.300 -0.527 -21.036 1.00 89.50 165 ARG A N 1
ATOM 1212 C CA . ARG A 1 165 ? 1.306 -1.361 -21.702 1.00 89.50 165 ARG A CA 1
ATOM 1213 C C . ARG A 1 165 ? 2.370 -0.460 -22.307 1.00 89.50 165 ARG A C 1
ATOM 1215 O O . ARG A 1 165 ? 2.046 0.409 -23.110 1.00 89.50 165 ARG A O 1
ATOM 1222 N N . LEU A 1 166 ? 3.620 -0.697 -21.936 1.00 84.00 166 LEU A N 1
ATOM 1223 C CA . LEU A 1 166 ? 4.776 -0.108 -22.588 1.00 84.00 166 LEU A CA 1
ATOM 1224 C C . LEU A 1 166 ? 5.215 -0.985 -23.753 1.00 84.00 166 LEU A C 1
ATOM 1226 O O . LEU A 1 166 ? 5.290 -2.215 -23.643 1.00 84.00 166 LEU A O 1
ATOM 1230 N N . ASP A 1 167 ? 5.509 -0.321 -24.865 1.00 79.00 167 ASP A N 1
ATOM 1231 C CA . ASP A 1 167 ? 6.114 -0.947 -26.030 1.00 79.00 167 ASP A CA 1
ATOM 1232 C C . ASP A 1 167 ? 7.534 -1.440 -25.681 1.00 79.00 167 ASP A C 1
ATOM 1234 O O . ASP A 1 167 ? 8.262 -0.730 -24.984 1.00 79.00 167 ASP A O 1
ATOM 1238 N N . PRO A 1 168 ? 7.967 -2.620 -26.162 1.00 69.44 168 PRO A N 1
ATOM 1239 C CA . PRO A 1 168 ? 9.334 -3.108 -25.960 1.00 69.44 168 PRO A CA 1
ATOM 1240 C C . PRO A 1 168 ? 10.430 -2.154 -26.464 1.00 69.44 168 PRO A C 1
ATOM 1242 O O . PRO A 1 168 ? 11.572 -2.226 -26.013 1.00 69.44 168 PRO A O 1
ATOM 1245 N N . SER A 1 169 ? 10.101 -1.280 -27.418 1.00 72.88 169 SER A N 1
ATOM 1246 C CA . SER A 1 169 ? 10.990 -0.245 -27.955 1.00 72.88 169 SER A CA 1
ATOM 1247 C C . SER A 1 169 ? 11.052 1.018 -27.095 1.00 72.88 169 SER A C 1
ATOM 1249 O O . SER A 1 169 ? 11.885 1.890 -27.365 1.00 72.88 169 SER A O 1
ATOM 1251 N N . TRP A 1 170 ? 10.204 1.127 -26.064 1.00 67.62 170 TRP A N 1
ATOM 1252 C CA . TRP A 1 170 ? 10.187 2.274 -25.171 1.00 67.62 170 TRP A CA 1
ATOM 1253 C C . TRP A 1 170 ? 11.555 2.451 -24.518 1.00 67.62 170 TRP A C 1
ATOM 1255 O O . TRP A 1 170 ? 12.129 1.537 -23.925 1.00 67.62 170 TRP A O 1
ATOM 1265 N N . ARG A 1 171 ? 12.083 3.666 -24.633 1.00 64.81 171 ARG A N 1
ATOM 1266 C CA . ARG A 1 171 ? 13.283 4.099 -23.930 1.00 64.81 171 ARG A CA 1
ATOM 1267 C C . ARG A 1 171 ? 12.872 5.212 -22.996 1.00 64.81 171 ARG A C 1
ATOM 1269 O O . ARG A 1 171 ? 12.229 6.160 -23.447 1.00 64.81 171 ARG A O 1
ATOM 1276 N N . ALA A 1 172 ? 13.288 5.109 -21.736 1.00 61.25 172 ALA A N 1
ATOM 1277 C CA . ALA A 1 172 ? 13.134 6.201 -20.791 1.00 61.25 172 ALA A CA 1
ATOM 1278 C C . ALA A 1 172 ? 13.648 7.494 -21.447 1.00 61.25 172 ALA A C 1
ATOM 1280 O O . ALA A 1 172 ? 14.789 7.505 -21.942 1.00 61.25 172 ALA A O 1
ATOM 1281 N N . PRO A 1 173 ? 12.830 8.561 -21.521 1.00 56.00 173 PRO A N 1
ATOM 1282 C CA . PRO A 1 173 ? 13.320 9.838 -22.003 1.00 56.00 173 PRO A CA 1
ATOM 1283 C C . PRO A 1 173 ? 14.525 10.207 -21.139 1.00 56.00 173 PRO A C 1
ATOM 1285 O O . PRO A 1 173 ? 14.453 10.179 -19.911 1.00 56.00 173 PRO A O 1
ATOM 1288 N N . ARG A 1 174 ? 15.676 10.490 -21.765 1.00 51.62 174 ARG A N 1
ATOM 1289 C CA . ARG A 1 174 ? 16.854 10.958 -21.028 1.00 51.62 174 ARG A CA 1
ATOM 1290 C C . ARG A 1 174 ? 16.480 12.286 -20.388 1.00 51.62 174 ARG A C 1
ATOM 1292 O O . ARG A 1 174 ? 16.550 13.324 -21.042 1.00 51.62 174 ARG A O 1
ATOM 1299 N N . VAL A 1 175 ? 16.097 12.256 -19.117 1.00 46.50 175 VAL A N 1
ATOM 1300 C CA . VAL A 1 175 ? 15.938 13.471 -18.331 1.00 46.50 175 VAL A CA 1
ATOM 1301 C C . VAL A 1 175 ? 17.331 14.078 -18.227 1.00 46.50 175 VAL A C 1
ATOM 1303 O O . VAL A 1 175 ? 18.189 13.601 -17.481 1.00 46.50 175 VAL A O 1
ATOM 1306 N N . ILE A 1 176 ? 17.585 15.117 -19.025 1.00 39.25 176 ILE A N 1
ATOM 1307 C CA . ILE A 1 176 ? 18.734 15.992 -18.831 1.00 39.25 176 ILE A CA 1
ATOM 1308 C C . ILE A 1 176 ? 18.527 16.589 -17.443 1.00 39.25 176 ILE A C 1
ATOM 1310 O O . ILE A 1 176 ? 17.677 17.459 -17.251 1.00 39.25 176 ILE A O 1
ATOM 1314 N N . ARG A 1 177 ? 19.256 16.064 -16.448 1.00 37.12 177 ARG A N 1
ATOM 1315 C CA . ARG A 1 177 ? 19.314 16.658 -15.114 1.00 37.12 177 ARG A CA 1
ATOM 1316 C C . ARG A 1 177 ? 19.632 18.134 -15.325 1.00 37.12 177 ARG A C 1
ATOM 1318 O O . ARG A 1 177 ? 20.718 18.452 -15.804 1.00 37.12 177 ARG A O 1
ATOM 1325 N N . ARG A 1 178 ? 18.705 19.030 -14.971 1.00 37.44 178 ARG A N 1
ATOM 1326 C CA . ARG A 1 178 ? 19.035 20.436 -14.730 1.00 37.44 178 ARG A CA 1
ATOM 1327 C C . ARG A 1 178 ? 20.003 20.444 -13.552 1.00 37.44 178 ARG A C 1
ATOM 1329 O O . ARG A 1 178 ? 19.594 20.490 -12.397 1.00 37.44 178 ARG A O 1
ATOM 1336 N N . SER A 1 179 ? 21.290 20.293 -13.847 1.00 32.75 179 SER A N 1
ATOM 1337 C CA . SER A 1 179 ? 22.360 20.650 -12.935 1.00 32.75 179 SER A CA 1
ATOM 1338 C C . SER A 1 179 ? 22.140 22.108 -12.567 1.00 32.75 179 SER A C 1
ATOM 1340 O O . SER A 1 179 ? 22.024 22.967 -13.438 1.00 32.75 179 SER A O 1
ATOM 1342 N N . SER A 1 180 ? 22.010 22.340 -11.270 1.00 37.28 180 SER A N 1
ATOM 1343 C CA . SER A 1 180 ? 22.016 23.633 -10.609 1.00 37.28 180 SER A CA 1
ATOM 1344 C C . SER A 1 180 ? 23.027 24.584 -11.254 1.00 37.28 180 SER A C 1
ATOM 1346 O O . SER A 1 180 ? 24.227 24.472 -11.014 1.00 37.28 180 SER A O 1
ATOM 1348 N N . VAL A 1 181 ? 22.529 25.520 -12.064 1.00 33.06 181 VAL A N 1
ATOM 1349 C CA . VAL A 1 181 ? 23.238 26.753 -12.400 1.00 33.06 181 VAL A CA 1
ATOM 1350 C C . VAL A 1 181 ? 22.722 27.804 -11.434 1.00 33.06 181 VAL A C 1
ATOM 1352 O O . VAL A 1 181 ? 21.690 28.438 -11.642 1.00 33.06 181 VAL A O 1
ATOM 1355 N N . THR A 1 182 ? 23.431 27.945 -10.323 1.00 40.62 182 THR A N 1
ATOM 1356 C CA . THR A 1 182 ? 23.415 29.177 -9.548 1.00 40.62 182 THR A CA 1
ATOM 1357 C C . THR A 1 182 ? 24.101 30.226 -10.418 1.00 40.62 182 THR A C 1
ATOM 1359 O O . THR A 1 182 ? 25.313 30.167 -10.605 1.00 40.62 182 THR A O 1
ATOM 1362 N N . GLY A 1 183 ? 23.337 31.149 -11.000 1.00 32.53 183 GLY A N 1
ATOM 1363 C CA . GLY A 1 183 ? 23.916 32.284 -11.715 1.00 32.53 183 GLY A CA 1
ATOM 1364 C C . GLY A 1 183 ? 23.061 32.824 -12.852 1.00 32.53 183 GLY A C 1
ATOM 1365 O O . GLY A 1 183 ? 23.123 32.308 -13.957 1.00 32.53 183 GLY A O 1
ATOM 1366 N N . LEU A 1 184 ? 22.379 33.931 -12.547 1.00 34.81 184 LEU A N 1
ATOM 1367 C CA . LEU A 1 184 ? 22.044 35.049 -13.439 1.00 34.81 184 LEU A CA 1
ATOM 1368 C C . LEU A 1 184 ? 21.048 34.820 -14.595 1.00 34.81 184 LEU A C 1
ATOM 1370 O O . LEU A 1 184 ? 21.262 34.038 -15.507 1.00 34.81 184 LEU A O 1
ATOM 1374 N N . HIS A 1 185 ? 19.981 35.627 -14.535 1.00 39.06 185 HIS A N 1
ATOM 1375 C CA . HIS A 1 185 ? 19.186 36.196 -15.629 1.00 39.06 185 HIS A CA 1
ATOM 1376 C C . HIS A 1 185 ? 19.185 35.477 -16.988 1.00 39.06 185 HIS A C 1
ATOM 1378 O O . HIS A 1 185 ? 20.134 35.575 -17.758 1.00 39.06 185 HIS A O 1
ATOM 1384 N N . GLY A 1 186 ? 18.018 34.943 -17.356 1.00 29.67 186 GLY A N 1
ATOM 1385 C CA . GLY A 1 186 ? 17.665 34.699 -18.755 1.00 29.67 186 GLY A CA 1
ATOM 1386 C C . GLY A 1 186 ? 16.981 33.358 -18.971 1.00 29.67 186 GLY A C 1
ATOM 1387 O O . GLY A 1 186 ? 17.618 32.312 -18.939 1.00 29.67 186 GLY A O 1
ATOM 1388 N N . LEU A 1 187 ? 15.673 33.391 -19.231 1.00 35.75 187 LEU A N 1
ATOM 1389 C CA . LEU A 1 187 ? 14.976 32.299 -19.921 1.00 35.75 187 LEU A CA 1
ATOM 1390 C C . LEU A 1 187 ? 15.638 32.067 -21.302 1.00 35.75 187 LEU A C 1
ATOM 1392 O O . LEU A 1 187 ? 16.197 33.007 -21.872 1.00 35.75 187 LEU A O 1
ATOM 1396 N N . PRO A 1 188 ? 15.520 30.859 -21.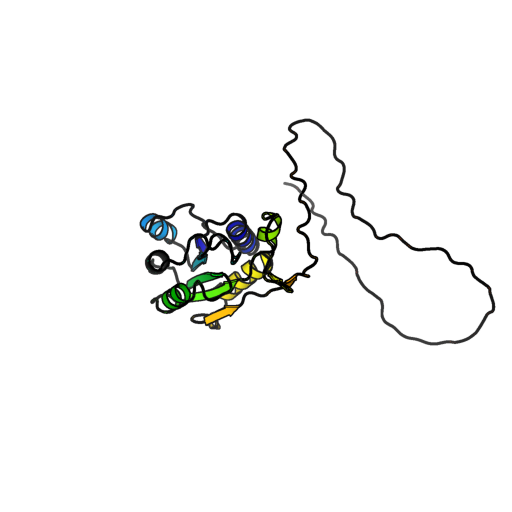883 1.00 39.25 188 PRO A N 1
ATOM 1397 C CA . PRO A 1 188 ? 14.344 30.648 -22.722 1.00 39.25 188 PRO A CA 1
ATOM 1398 C C . PRO A 1 188 ? 13.592 29.335 -22.478 1.00 39.25 188 PRO A C 1
ATOM 1400 O O . PRO A 1 188 ? 14.085 28.356 -21.917 1.00 39.25 188 PRO A O 1
ATOM 1403 N N . ALA A 1 189 ? 12.344 29.405 -22.933 1.00 32.34 189 ALA A N 1
ATOM 1404 C CA . ALA A 1 189 ? 11.294 28.407 -22.969 1.00 32.34 189 ALA A CA 1
ATOM 1405 C C . ALA A 1 189 ? 11.718 27.041 -23.532 1.00 32.34 189 ALA A C 1
ATOM 1407 O O . ALA A 1 189 ? 12.521 26.937 -24.457 1.00 32.34 189 ALA A O 1
ATOM 1408 N N . ILE A 1 190 ? 11.084 25.989 -23.011 1.00 34.16 190 ILE A N 1
ATOM 1409 C CA . ILE A 1 190 ? 11.051 24.671 -23.644 1.00 34.16 190 ILE A CA 1
ATOM 1410 C C . ILE A 1 190 ? 10.217 24.814 -24.923 1.00 34.16 190 ILE A C 1
ATOM 1412 O O . ILE A 1 190 ? 9.029 25.127 -24.859 1.00 34.16 190 ILE A O 1
ATOM 1416 N N . ALA A 1 191 ? 10.850 24.617 -26.079 1.00 34.06 191 ALA A N 1
ATOM 1417 C CA . ALA A 1 191 ? 10.165 24.551 -27.361 1.00 34.06 191 ALA A CA 1
ATOM 1418 C C . ALA A 1 191 ? 9.248 23.320 -27.384 1.00 34.06 191 ALA A C 1
ATOM 1420 O O . ALA A 1 191 ? 9.703 22.185 -27.241 1.00 34.06 191 ALA A O 1
ATOM 1421 N N . CYS A 1 192 ? 7.950 23.557 -27.562 1.00 29.22 192 CYS A N 1
ATOM 1422 C CA . CYS A 1 192 ? 7.011 22.531 -27.987 1.00 29.22 192 CYS A CA 1
ATOM 1423 C C . CYS A 1 192 ? 7.433 22.081 -29.391 1.00 29.22 192 CYS A C 1
ATOM 1425 O O . CYS A 1 192 ? 7.516 22.911 -30.296 1.00 29.22 192 CYS A O 1
ATOM 1427 N N . LEU A 1 193 ? 7.722 20.792 -29.576 1.00 33.28 193 LEU A N 1
ATOM 1428 C CA . LEU A 1 193 ? 7.900 20.217 -30.908 1.00 33.28 193 LEU A CA 1
ATOM 1429 C C . LEU A 1 193 ? 6.533 20.222 -31.604 1.00 33.28 193 LEU A C 1
ATOM 1431 O O . LEU A 1 193 ? 5.718 19.325 -31.403 1.00 33.28 193 LEU A O 1
ATOM 1435 N N . ALA A 1 194 ? 6.269 21.282 -32.367 1.00 34.81 194 ALA A N 1
ATOM 1436 C CA . ALA A 1 194 ? 5.190 21.322 -33.339 1.00 34.81 194 ALA A CA 1
ATOM 1437 C C . ALA A 1 194 ? 5.535 20.359 -34.485 1.00 34.81 194 ALA A C 1
ATOM 1439 O O . ALA A 1 194 ? 6.653 20.386 -35.000 1.00 34.81 194 ALA A O 1
ATOM 1440 N N . GLY A 1 195 ? 4.583 19.497 -34.847 1.00 31.70 195 GLY A N 1
ATOM 1441 C CA . GLY A 1 195 ? 4.677 18.662 -36.040 1.00 31.70 195 GLY A CA 1
ATOM 1442 C C . GLY A 1 195 ? 4.825 19.525 -37.291 1.00 31.70 195 GLY A C 1
ATOM 1443 O O . GLY A 1 195 ? 4.239 20.604 -37.384 1.00 31.70 195 GLY A O 1
ATOM 1444 N N . GLU A 1 196 ? 5.635 19.053 -38.232 1.00 34.88 196 GLU A N 1
ATOM 1445 C CA . GLU A 1 196 ? 5.854 19.723 -39.509 1.00 34.88 196 GLU A CA 1
ATOM 1446 C C . GLU A 1 196 ? 4.539 19.796 -40.308 1.00 34.88 196 GLU A C 1
ATOM 1448 O O . GLU A 1 196 ? 3.902 18.759 -40.524 1.00 34.88 196 GLU A O 1
ATOM 1453 N N . PRO A 1 197 ? 4.108 20.982 -40.772 1.00 36.00 197 PRO A N 1
ATOM 1454 C CA . PRO A 1 197 ? 3.061 21.070 -41.774 1.00 36.00 197 PRO A CA 1
ATOM 1455 C C . PRO A 1 197 ? 3.651 20.688 -43.137 1.00 36.00 197 PRO A C 1
ATOM 1457 O O . PRO A 1 197 ? 4.528 21.367 -43.665 1.00 36.00 197 PRO A O 1
ATOM 1460 N N . SER A 1 198 ? 3.168 19.580 -43.699 1.00 37.75 198 SER A N 1
ATOM 1461 C CA . SER A 1 198 ? 3.335 19.278 -45.121 1.00 37.75 198 SER A CA 1
ATOM 1462 C C . SER A 1 198 ? 2.408 20.183 -45.922 1.00 37.75 198 SER A C 1
ATOM 1464 O O . SER A 1 198 ? 1.194 20.109 -45.745 1.00 37.75 198 SER A O 1
ATOM 1466 N N . ASP A 1 199 ? 2.972 20.995 -46.808 1.00 37.84 199 ASP A N 1
ATOM 1467 C CA . ASP A 1 199 ? 2.218 21.689 -47.844 1.00 37.84 199 ASP A CA 1
ATOM 1468 C C . ASP A 1 199 ? 3.101 21.805 -49.089 1.00 37.84 199 ASP A C 1
ATOM 1470 O O . ASP A 1 199 ? 4.087 22.536 -49.095 1.00 37.84 199 ASP A O 1
ATOM 1474 N N . GLU A 1 200 ? 2.756 21.068 -50.143 1.00 40.50 200 GLU A N 1
ATOM 1475 C CA . GLU A 1 200 ? 2.993 21.528 -51.509 1.00 40.50 200 GLU A CA 1
ATOM 1476 C C . GLU A 1 200 ? 1.962 20.892 -52.447 1.00 40.50 200 GLU A C 1
ATOM 1478 O O . GLU A 1 200 ? 1.971 19.699 -52.755 1.00 40.50 200 GLU A O 1
ATOM 1483 N N . ALA A 1 201 ? 1.022 21.739 -52.858 1.00 39.19 201 ALA A N 1
ATOM 1484 C CA . ALA A 1 201 ? 0.032 21.489 -53.883 1.00 39.19 201 ALA A CA 1
ATOM 1485 C C . ALA A 1 201 ? 0.586 21.876 -55.263 1.00 39.19 201 ALA A C 1
ATOM 1487 O O . ALA A 1 201 ? 1.165 22.948 -55.430 1.00 39.19 201 ALA A O 1
ATOM 1488 N N . ALA A 1 202 ? 0.291 21.065 -56.277 1.00 38.72 202 ALA A N 1
ATOM 1489 C CA . ALA A 1 202 ? 0.240 21.500 -57.670 1.00 38.72 202 ALA A CA 1
ATOM 1490 C C . ALA A 1 202 ? -1.105 21.045 -58.256 1.00 38.72 202 ALA A C 1
ATOM 1492 O O . ALA A 1 202 ? -1.395 19.851 -58.320 1.00 38.72 202 ALA A O 1
ATOM 1493 N N . GLY A 1 203 ? -1.956 22.016 -58.593 1.00 32.94 203 GLY A N 1
ATOM 1494 C CA . GLY A 1 203 ? -3.300 21.798 -59.122 1.00 32.94 203 GLY A CA 1
ATOM 1495 C C . GLY A 1 203 ? -3.359 21.717 -60.648 1.00 32.94 203 GLY A C 1
ATOM 1496 O O . GLY A 1 203 ? -2.455 22.172 -61.343 1.00 32.94 203 GLY A O 1
ATOM 1497 N N . ASP A 1 204 ? -4.484 21.204 -61.150 1.00 33.28 204 ASP A N 1
ATOM 1498 C CA . ASP A 1 204 ? -4.975 21.401 -62.519 1.00 33.28 204 ASP A CA 1
ATOM 1499 C C . ASP A 1 204 ? -6.521 21.531 -62.461 1.00 33.28 204 ASP A C 1
ATOM 1501 O O . ASP A 1 204 ? -7.149 20.792 -61.691 1.00 33.28 204 ASP A O 1
ATOM 1505 N N . PRO A 1 205 ? -7.179 22.476 -63.173 1.00 50.47 205 PRO A N 1
ATOM 1506 C CA . PRO A 1 205 ? -8.554 22.871 -62.885 1.00 50.47 205 PRO A CA 1
ATOM 1507 C C . PRO A 1 205 ? -9.545 22.401 -63.955 1.00 50.47 205 PRO A C 1
ATOM 1509 O O . PRO A 1 205 ? -9.475 22.855 -65.094 1.00 50.47 205 PRO A O 1
ATOM 1512 N N . ARG A 1 206 ? -10.563 21.611 -63.579 1.00 36.34 206 ARG A N 1
ATOM 1513 C CA . ARG A 1 206 ? -11.860 21.557 -64.292 1.00 36.34 206 ARG A CA 1
ATOM 1514 C C . ARG A 1 206 ? -13.024 21.294 -63.325 1.00 36.34 206 ARG A C 1
ATOM 1516 O O . ARG A 1 206 ? -13.132 20.237 -62.719 1.00 36.34 206 ARG A O 1
ATOM 1523 N N . THR A 1 207 ? -13.883 22.299 -63.197 1.00 36.44 207 THR A N 1
ATOM 1524 C CA . THR A 1 207 ? -15.212 22.346 -62.549 1.00 36.44 207 THR A CA 1
ATOM 1525 C C . THR A 1 207 ? -16.275 21.536 -63.327 1.00 36.44 207 THR A C 1
ATOM 1527 O O . THR A 1 207 ? -15.988 21.123 -64.452 1.00 36.44 207 THR A O 1
ATOM 1530 N N . PRO A 1 208 ? -17.562 21.460 -62.897 1.00 49.84 208 PRO A N 1
ATOM 1531 C CA . PRO A 1 208 ? -18.173 21.533 -61.552 1.00 49.84 208 PRO A CA 1
ATOM 1532 C C . PRO A 1 208 ? -19.261 20.440 -61.322 1.00 49.84 208 PRO A C 1
ATOM 1534 O O . PRO A 1 208 ? -19.629 19.727 -62.249 1.00 49.84 208 PRO A O 1
ATOM 1537 N N . SER A 1 209 ? -19.856 20.400 -60.115 1.00 32.09 209 SER A N 1
ATOM 1538 C CA . SER A 1 209 ? -21.276 20.063 -59.811 1.00 32.09 209 SER A CA 1
ATOM 1539 C C . SER A 1 209 ? -21.429 19.080 -58.646 1.00 32.09 209 SER A C 1
ATOM 1541 O O . SER A 1 209 ? -20.873 17.988 -58.677 1.00 32.09 209 SER A O 1
ATOM 1543 N N . GLY A 1 210 ? -22.272 19.426 -57.665 1.00 34.03 210 GLY A N 1
ATOM 1544 C CA . GLY A 1 210 ? -22.895 18.425 -56.793 1.00 34.03 210 GLY A CA 1
ATOM 1545 C C . GLY A 1 210 ? -23.110 18.860 -55.347 1.00 34.03 210 GLY A C 1
ATOM 1546 O O . GLY A 1 210 ? -22.209 18.792 -54.524 1.00 34.03 210 GLY A O 1
ATOM 1547 N N . LYS A 1 211 ? -24.344 19.260 -55.031 1.00 35.94 211 LYS A N 1
ATOM 1548 C CA . LYS A 1 211 ? -24.889 19.404 -53.671 1.00 35.94 211 LYS A CA 1
ATOM 1549 C C . LYS A 1 211 ? -24.714 18.111 -52.850 1.00 35.94 211 LYS A C 1
ATOM 1551 O O . LYS A 1 211 ? -25.069 17.061 -53.370 1.00 35.94 211 LYS A O 1
ATOM 1556 N N . ALA A 1 212 ? -24.376 18.215 -51.558 1.00 34.22 212 ALA A N 1
ATOM 1557 C CA . ALA A 1 212 ? -25.206 17.774 -50.413 1.00 34.22 212 ALA A CA 1
ATOM 1558 C C . ALA A 1 212 ? -24.399 17.502 -49.118 1.00 34.22 212 ALA A C 1
ATOM 1560 O O . ALA A 1 212 ? -23.460 16.725 -49.117 1.00 34.22 212 ALA A O 1
ATOM 1561 N N . ARG A 1 213 ? -24.873 18.144 -48.036 1.00 35.97 213 ARG A N 1
ATOM 1562 C CA . ARG A 1 213 ? -25.005 17.763 -46.606 1.00 35.97 213 ARG A CA 1
ATOM 1563 C C . ARG A 1 213 ? -24.064 16.757 -45.909 1.00 35.97 213 ARG A C 1
ATOM 1565 O O . ARG A 1 213 ? -23.779 15.677 -46.403 1.00 35.97 213 ARG A O 1
ATOM 1572 N N . SER A 1 214 ? -23.940 17.042 -44.601 1.00 34.09 214 SER A N 1
ATOM 1573 C CA . SER A 1 214 ? -23.403 16.236 -43.486 1.00 34.09 214 SER A CA 1
ATOM 1574 C C . SER A 1 214 ? -21.879 16.178 -43.487 1.00 34.09 214 SER A C 1
ATOM 1576 O O . SER A 1 214 ? -21.277 16.035 -44.534 1.00 34.09 214 SER A O 1
ATOM 1578 N N . GLY A 1 215 ? -21.164 16.354 -42.390 1.00 35.47 215 GLY A N 1
ATOM 1579 C CA . GLY A 1 215 ? -21.473 16.313 -40.971 1.00 35.47 215 GLY A CA 1
ATOM 1580 C C . GLY A 1 215 ? -20.173 15.852 -40.305 1.00 35.47 215 GLY A C 1
ATOM 1581 O O . GLY A 1 215 ? -19.424 15.104 -40.927 1.00 35.47 215 GLY A O 1
ATOM 1582 N N . ILE A 1 216 ? -19.961 16.259 -39.053 1.00 38.81 216 ILE A N 1
ATOM 1583 C CA . ILE A 1 216 ? -18.848 15.867 -38.169 1.00 38.81 216 ILE A CA 1
ATOM 1584 C C . ILE A 1 216 ? -17.625 16.790 -38.282 1.00 38.81 216 ILE A C 1
ATOM 1586 O O . ILE A 1 216 ? -16.698 16.574 -39.056 1.00 38.81 216 ILE A O 1
ATOM 1590 N N . ASP A 1 217 ? -17.667 17.813 -37.425 1.00 33.72 217 ASP A N 1
ATOM 1591 C CA . ASP A 1 217 ? -16.513 18.546 -36.915 1.00 33.72 217 ASP A CA 1
ATOM 1592 C C . ASP A 1 217 ? -15.527 17.583 -36.241 1.00 33.72 217 ASP A C 1
ATOM 1594 O O . ASP A 1 217 ? -15.867 16.850 -35.308 1.00 33.72 217 ASP A O 1
ATOM 1598 N N . THR A 1 218 ? -14.285 17.624 -36.704 1.00 37.41 218 THR A N 1
ATOM 1599 C CA . THR A 1 218 ? -13.110 17.060 -36.042 1.00 37.41 218 THR A CA 1
ATOM 1600 C C . THR A 1 218 ? -12.578 18.035 -34.981 1.00 37.41 218 THR A C 1
ATOM 1602 O O . THR A 1 218 ? -12.281 19.188 -35.274 1.00 37.41 218 THR A O 1
ATOM 1605 N N . THR A 1 219 ? -12.483 17.516 -33.754 1.00 36.97 219 THR A N 1
ATOM 1606 C CA . THR A 1 219 ? -11.734 17.893 -32.529 1.00 36.97 219 THR A CA 1
ATOM 1607 C C . THR A 1 219 ? -10.416 18.687 -32.711 1.00 36.97 219 THR A C 1
ATOM 1609 O O . THR A 1 219 ? -9.858 18.647 -33.803 1.00 36.97 219 THR A O 1
ATOM 1612 N N . PRO A 1 220 ? -9.765 19.245 -31.650 1.00 41.28 220 PRO A N 1
ATOM 1613 C CA . PRO A 1 220 ? -10.177 19.505 -30.255 1.00 41.28 220 PRO A CA 1
ATOM 1614 C C . PRO A 1 220 ? -9.870 20.954 -29.768 1.00 41.28 220 PRO A C 1
ATOM 1616 O O . PRO A 1 220 ? -8.823 21.521 -30.074 1.00 41.28 220 PRO A O 1
ATOM 1619 N N . GLN A 1 221 ? -10.713 21.546 -28.911 1.00 33.12 221 GLN A N 1
ATOM 1620 C CA . GLN A 1 221 ? -10.334 22.750 -28.150 1.00 33.12 221 GLN A CA 1
ATOM 1621 C C . GLN A 1 221 ? -9.685 22.354 -26.816 1.00 33.12 221 GLN A C 1
ATOM 1623 O O . GLN A 1 221 ? -10.363 21.971 -25.865 1.00 33.12 221 GLN A O 1
ATOM 1628 N N . LEU A 1 222 ? -8.357 22.461 -26.752 1.00 32.84 222 LEU A N 1
ATOM 1629 C CA . LEU A 1 222 ? -7.595 22.520 -25.505 1.00 32.84 222 LEU A CA 1
ATOM 1630 C C . LEU A 1 222 ? -7.827 23.893 -24.856 1.00 32.84 222 LEU A C 1
ATOM 1632 O O . LEU A 1 222 ? -7.262 24.902 -25.277 1.00 32.84 222 LEU A O 1
ATOM 1636 N N . LEU A 1 223 ? -8.678 23.928 -23.831 1.00 32.91 223 LEU A N 1
ATOM 1637 C CA . LEU A 1 223 ? -8.819 25.070 -22.931 1.00 32.91 223 LEU A CA 1
ATOM 1638 C C . LEU A 1 223 ? -7.561 25.178 -22.062 1.00 32.91 223 LEU A C 1
ATOM 1640 O O . LEU A 1 223 ? -7.335 24.388 -21.150 1.00 32.91 223 LEU A O 1
ATOM 1644 N N . CYS A 1 224 ? -6.737 26.171 -22.380 1.00 29.31 224 CYS A N 1
ATOM 1645 C CA . CYS A 1 224 ? -5.592 26.584 -21.585 1.00 29.31 224 CYS A CA 1
ATOM 1646 C C . CYS A 1 224 ? -6.097 27.372 -20.364 1.00 29.31 224 CYS A C 1
ATOM 1648 O O . CYS A 1 224 ? -6.686 28.447 -20.506 1.00 29.31 224 CYS A O 1
ATOM 1650 N N . VAL A 1 225 ? -5.895 26.821 -19.168 1.00 32.28 225 VAL A N 1
ATOM 1651 C CA . VAL A 1 225 ? -6.179 27.479 -17.887 1.00 32.28 225 VAL A CA 1
ATOM 1652 C C . VAL A 1 225 ? -5.164 28.611 -17.688 1.00 32.28 225 VAL A C 1
ATOM 1654 O O . VAL A 1 225 ? -3.966 28.364 -17.574 1.00 32.28 225 VAL A O 1
ATOM 1657 N N . ARG A 1 226 ? -5.636 29.866 -17.660 1.00 35.59 226 ARG A N 1
ATOM 1658 C CA . ARG A 1 226 ? -4.856 31.016 -17.174 1.00 35.59 226 ARG A CA 1
ATOM 1659 C C . ARG A 1 226 ? -4.921 31.037 -15.651 1.00 35.59 226 ARG A C 1
ATOM 1661 O O . ARG A 1 226 ? -5.979 31.306 -15.091 1.00 35.59 226 ARG A O 1
ATOM 1668 N N . GLU A 1 227 ? -3.782 30.822 -15.005 1.00 38.03 227 GLU A N 1
ATOM 1669 C CA . GLU A 1 227 ? -3.553 31.298 -13.643 1.00 38.03 227 GLU A CA 1
ATOM 1670 C C . GLU A 1 227 ? -3.497 32.836 -13.638 1.00 38.03 227 GLU A C 1
ATOM 1672 O O . GLU A 1 227 ? -2.808 33.457 -14.453 1.00 38.03 227 GLU A O 1
ATOM 1677 N N . LEU A 1 228 ? -4.224 33.450 -12.706 1.00 41.34 228 LEU A N 1
ATOM 1678 C CA . LEU A 1 228 ? -4.016 34.823 -12.259 1.00 41.34 228 LEU A CA 1
ATOM 1679 C C . LEU A 1 228 ? -3.672 34.763 -10.770 1.00 41.34 228 LEU A C 1
ATOM 1681 O O . LEU A 1 228 ? -4.433 34.236 -9.964 1.00 41.34 228 LEU A O 1
ATOM 1685 N N . PHE A 1 229 ? -2.490 35.278 -10.455 1.00 40.56 229 PHE A N 1
ATOM 1686 C CA . PHE A 1 229 ? -1.940 35.433 -9.116 1.00 40.56 229 PHE A CA 1
ATOM 1687 C C . PHE A 1 229 ? -2.503 36.661 -8.370 1.00 40.56 229 PHE A C 1
ATOM 1689 O O . PHE A 1 229 ? -2.989 37.605 -8.994 1.00 40.56 229 PHE A O 1
ATOM 1696 N N . PHE A 1 230 ? -2.217 36.644 -7.059 1.00 39.31 230 PHE A N 1
ATOM 1697 C CA . PHE A 1 230 ? -2.083 37.724 -6.063 1.00 39.31 230 PHE A CA 1
ATOM 1698 C C . PHE A 1 230 ? -3.287 38.061 -5.176 1.00 39.31 230 PHE A C 1
ATOM 1700 O O . PHE A 1 230 ? -4.232 38.712 -5.613 1.00 39.31 230 PHE A O 1
ATOM 1707 N N . ILE A 1 231 ? -3.143 37.740 -3.879 1.00 51.03 231 ILE A N 1
ATOM 1708 C CA . ILE A 1 231 ? -2.728 38.725 -2.855 1.00 51.03 231 ILE A CA 1
ATOM 1709 C C . ILE A 1 231 ? -1.566 38.129 -2.057 1.00 51.03 231 ILE A C 1
ATOM 1711 O O . ILE A 1 231 ? -1.674 36.936 -1.700 1.00 51.03 231 ILE A O 1
#

Sequence (231 aa):
MILLTSTGRHLERALDEGLSREGQSVRSPFTSSSLELLVAAIGCRAIVYTAANTMLAGHLTPRPSATRVRQVLLAAAVPGVELVVGIVPAGDAYVDEEKLLKAGDVPAVVLRCAPLVEELEGEAAWKGPPGSARVTTGEMLSTTVLRALEDTSWRGNTIEVPTLRLDPSWRAPRVIRRSSVTGLHGLPAIACLAGEPSDEAAGDPRTPSGKARSGIDTTPQLLCVRELFFI

Secondary structure (DSSP, 8-state):
-EEEE---HHHHHHHHHHHHHTT--EE------HHHHHHHHTT-SEEEEESSS---TT---SPP-HHHHHHHHHHHTSTT--EEEEEEESSSTTHHHHHHHHHSSS-EEEEEEPPBHHHHTT-TT---SSSSEEEB-HHHHHHHHHHHHH-GGGTT-EEEPP-EEEPTT------------------------PPP-----------------------------------

Foldseek 3Di:
DEEEEEQAPQLCCLQCVLCVVVVHDYDYDNDDDLVVLLVSLVPHQEYEAEQASWLDPVRRPPFADPVSLVSNLVSCPHPNHQEYEYEYHADDRHVVSLVSQLPGPHWYAYEHFYTELVVQLVDQPCQADPDFGKHDHSNQVNVVVVCVVPPPVRTSHYHYGDIDTHDSPDGNDNPPPPDDDPDDDDDDDDDDPDDDDDDDDDDDDDDDDDDDDDDDDDDDDDDDDDDDDDD

Nearest PDB structures (foldseek):
  4cuj-assembly1_D  TM=5.529E-01  e=3.800E-04  Salmonella enterica subsp. enterica serovar Typhi
  1dxy-assembly1_A  TM=6.083E-01  e=5.615E-03  Lacticaseibacillus casei
  4l4u-assembly1_A-2  TM=6.878E-01  e=2.227E-02  Aquifex aeolicus VF5
  2iyn-assembly4_B  TM=6.680E-01  e=7.319E-02  Escherichia coli
  4b09-assembly5_J  TM=5.594E-01  e=1.458E-01  Escherichia coli str. K-12 substr. MG1655

Mean predicted aligned error: 13.97 Å

Solvent-accessible surface area (backbone atoms only — not comparable to full-atom values): 14223 Å² total; per-residue (Å²): 74,34,30,38,48,51,86,12,76,60,59,37,48,26,42,51,55,42,38,42,73,73,72,42,53,74,44,72,62,96,66,90,50,60,67,59,45,38,61,60,30,60,76,14,42,30,39,40,38,43,63,38,37,42,35,43,88,90,54,60,37,57,63,79,52,67,68,58,54,51,42,52,55,58,23,40,68,39,77,64,34,64,37,37,39,39,37,37,48,58,67,75,82,45,51,68,50,55,51,52,50,54,70,46,94,52,48,17,31,37,34,34,28,46,25,40,54,72,54,47,58,74,39,93,74,76,76,71,64,96,55,69,38,64,26,20,47,46,63,51,47,25,52,50,50,54,46,59,75,69,41,73,86,43,54,65,39,78,42,77,48,66,66,49,76,42,60,74,83,68,66,65,69,81,75,76,73,82,70,86,74,88,74,81,90,78,86,81,78,85,79,77,86,72,79,82,83,88,81,86,86,83,87,84,92,82,87,88,88,81,91,81,84,87,81,81,88,80,84,82,88,82,81,80,83,80,86,81,88,87,133